Protein AF-A0A2V5NRG7-F1 (afdb_monomer_lite)

Secondary structure (DSSP, 8-state):
---PPP---HHHHHHHHHHHHHHHHHHTS---HHHHHHHHHHHHHHHHHHHHHHHHHGGGGG--SHHHHHHHHHHHHHHHHHHHHHHHHHHHHHHHHHHHHHHHHHH--TTTTS-HHHHHHHHHHHHHHHHHHTTTTHHHHHHHHHHHHHHHHHHHHHHHHTT-HHHHHHHHHHHHHTTHHHHHHHHHHHHHHHHHHHHT--

Foldseek 3Di:
DPPADALACPVVLVLLVLVLVLLLLQLPFPDDPLLLVLSLLLLVLSLLLVVLVCLLLVVLVVLQDLVCCVPPLVVSLVVLVVSLVVVLVSNLVSLVSNLVSLVVNVVDDDRCPPDPSNVVSNVVVVVSSVVCVCPSPPVSVVSNVSSVSSNVLSVVLVVVSVPPSVVSSVSSCSNCVNCVVSSVSSVVSSVSSVVSSVSSPD

pLDDT: mean 76.26, std 11.05, range [32.06, 92.62]

Sequence (202 aa):
MPSGIKLSLYGFDVDIGEFVRLIRDLAGAKLDAQSKDALKTMIAEVGKSFDVVLDVVTPLYALNTEAMLRSEFPKLYANFKNAYLKNSNEIRTHCHIVTDQFERLKASQSWKQNIPVIRDAFQRLIETEATWASADYTLANKMSDFLSNVDIELSRIDAMLQTDAITSLDAVRELLADTEQQIKSIKAHLDELRIISARLGP

Radius of gyration: 19.52 Å; chains: 1; bounding box: 48×31×60 Å

Structure (mmCIF, N/CA/C/O backbone):
data_AF-A0A2V5NRG7-F1
#
_entry.id   AF-A0A2V5NRG7-F1
#
loop_
_atom_site.group_PDB
_atom_site.id
_atom_site.type_symbol
_atom_site.label_atom_id
_atom_site.label_alt_id
_atom_site.label_comp_id
_atom_site.label_asym_id
_atom_site.label_entity_id
_atom_site.label_seq_id
_atom_site.pdbx_PDB_ins_code
_atom_site.Cartn_x
_atom_site.Cartn_y
_atom_site.Cartn_z
_atom_site.occupancy
_atom_site.B_iso_or_equiv
_atom_site.auth_seq_id
_atom_site.auth_comp_id
_atom_site.auth_asym_id
_atom_site.auth_atom_id
_atom_site.pdbx_PDB_model_num
ATOM 1 N N . MET A 1 1 ? 27.508 0.335 -16.502 1.00 32.06 1 MET A N 1
ATOM 2 C CA . MET A 1 1 ? 26.891 0.503 -15.171 1.00 32.06 1 MET A CA 1
ATOM 3 C C . MET A 1 1 ? 25.415 0.767 -15.403 1.00 32.06 1 MET A C 1
ATOM 5 O O . MET A 1 1 ? 25.143 1.797 -16.010 1.00 32.06 1 MET A O 1
ATOM 9 N N . PRO A 1 2 ? 24.465 -0.096 -15.017 1.00 46.62 2 PRO A N 1
ATOM 10 C CA . PRO A 1 2 ? 23.092 0.357 -14.915 1.00 46.62 2 PRO A CA 1
ATOM 11 C C . PRO A 1 2 ? 22.951 1.051 -13.558 1.00 46.62 2 PRO A C 1
ATOM 13 O O . PRO A 1 2 ? 22.770 0.422 -12.526 1.00 46.62 2 PRO A O 1
ATOM 16 N N . SER A 1 3 ? 23.124 2.370 -13.545 1.00 46.75 3 SER A N 1
ATOM 17 C CA . SER A 1 3 ? 22.737 3.215 -12.415 1.00 46.75 3 SER A CA 1
ATOM 18 C C . SER A 1 3 ? 21.237 3.501 -12.527 1.00 46.75 3 SER A C 1
ATOM 20 O O . SER A 1 3 ? 20.847 4.580 -12.970 1.00 46.75 3 SER A O 1
ATOM 22 N N . GLY A 1 4 ? 20.409 2.494 -12.242 1.00 55.72 4 GLY A N 1
ATOM 23 C CA . GLY A 1 4 ? 18.962 2.668 -12.097 1.00 55.72 4 GLY A CA 1
ATOM 24 C C . GLY A 1 4 ? 18.609 3.204 -10.708 1.00 55.72 4 GLY A C 1
ATOM 25 O O . GLY A 1 4 ? 19.337 2.974 -9.737 1.00 55.72 4 GLY A O 1
ATOM 26 N N . ILE A 1 5 ? 17.495 3.923 -10.603 1.00 59.81 5 ILE A N 1
ATOM 27 C CA . ILE A 1 5 ? 16.851 4.246 -9.332 1.00 59.81 5 ILE A CA 1
ATOM 28 C C . ILE A 1 5 ? 16.430 2.927 -8.678 1.00 59.81 5 ILE A C 1
ATOM 30 O O . ILE A 1 5 ? 15.675 2.142 -9.249 1.00 59.81 5 ILE A O 1
ATOM 34 N N . LYS A 1 6 ? 16.901 2.679 -7.453 1.00 64.62 6 LYS A N 1
ATOM 35 C CA . LYS A 1 6 ? 16.423 1.546 -6.659 1.00 64.62 6 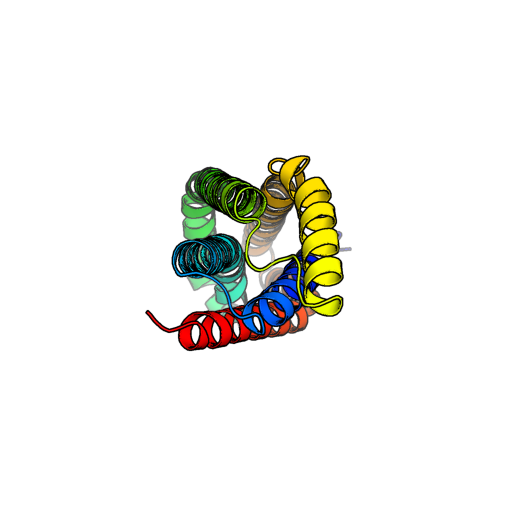LYS A CA 1
ATOM 36 C C . LYS A 1 6 ? 14.993 1.812 -6.200 1.00 64.62 6 LYS A C 1
ATOM 38 O O . LYS A 1 6 ? 14.757 2.735 -5.419 1.00 64.62 6 LYS A O 1
ATOM 43 N N . LEU A 1 7 ? 14.054 0.975 -6.631 1.00 66.88 7 LEU A N 1
ATOM 44 C CA . LEU A 1 7 ? 12.715 0.944 -6.054 1.00 66.88 7 LEU A CA 1
ATOM 45 C C . LEU A 1 7 ? 12.797 0.271 -4.684 1.00 66.88 7 LEU A C 1
ATOM 47 O O . LEU A 1 7 ? 12.899 -0.945 -4.587 1.00 66.88 7 LEU A O 1
ATOM 51 N N . SER A 1 8 ? 12.793 1.062 -3.614 1.00 67.75 8 SER A N 1
ATOM 52 C CA . SER A 1 8 ? 12.720 0.540 -2.249 1.00 67.75 8 SER A CA 1
ATOM 53 C C . SER A 1 8 ? 11.302 0.689 -1.719 1.00 67.75 8 SER A C 1
ATOM 55 O O . SER A 1 8 ? 10.783 1.802 -1.646 1.00 67.75 8 SER A O 1
ATOM 57 N N . LEU A 1 9 ? 10.694 -0.424 -1.305 1.00 69.81 9 LEU A N 1
ATOM 58 C CA . LEU A 1 9 ? 9.429 -0.438 -0.571 1.00 69.81 9 LEU A CA 1
ATOM 59 C C . LEU A 1 9 ? 9.631 -0.514 0.949 1.00 69.81 9 LEU A C 1
ATOM 61 O O . LEU A 1 9 ? 8.655 -0.579 1.690 1.00 69.81 9 LEU A O 1
ATOM 65 N N . TYR A 1 10 ? 10.877 -0.468 1.434 1.00 64.69 10 TYR A N 1
ATOM 66 C CA . TYR A 1 10 ? 11.197 -0.594 2.860 1.00 64.69 10 TYR A CA 1
ATOM 67 C C . TYR A 1 10 ? 10.450 0.427 3.729 1.00 64.69 10 TYR A C 1
ATOM 69 O O . TYR A 1 10 ? 9.931 0.083 4.784 1.00 64.69 10 TYR A O 1
ATOM 77 N N . GLY A 1 11 ? 10.358 1.680 3.270 1.00 67.38 11 GLY A N 1
ATOM 78 C CA . GLY A 1 11 ? 9.613 2.717 3.989 1.00 67.38 11 GLY A CA 1
ATOM 79 C C . GLY A 1 11 ? 8.126 2.380 4.129 1.00 67.38 11 GLY A C 1
ATOM 80 O O . GLY A 1 11 ? 7.567 2.548 5.205 1.00 67.38 11 GLY A O 1
ATOM 81 N N . PHE A 1 12 ? 7.511 1.842 3.073 1.00 69.81 12 PHE A N 1
ATOM 82 C CA . PHE A 1 12 ? 6.106 1.433 3.087 1.00 69.81 12 PHE A CA 1
ATOM 83 C C . PHE A 1 12 ? 5.858 0.221 3.986 1.00 69.81 12 PHE A C 1
ATOM 85 O O . PHE A 1 12 ? 4.853 0.188 4.688 1.00 69.81 12 PHE A O 1
ATOM 92 N N . ASP A 1 13 ? 6.773 -0.749 3.977 1.00 69.62 13 ASP A N 1
ATOM 93 C CA . ASP A 1 13 ? 6.708 -1.952 4.813 1.00 69.62 13 ASP A CA 1
ATOM 94 C C . ASP A 1 13 ? 6.778 -1.612 6.314 1.00 69.62 13 ASP A C 1
ATOM 96 O O . ASP A 1 13 ? 5.969 -2.082 7.112 1.00 69.62 13 ASP A O 1
ATOM 100 N N . VAL A 1 14 ? 7.683 -0.707 6.701 1.00 69.56 14 VAL A N 1
ATOM 101 C CA . VAL A 1 14 ? 7.769 -0.215 8.086 1.00 69.56 14 VAL A CA 1
ATOM 102 C C . VAL A 1 14 ? 6.496 0.534 8.489 1.00 69.56 14 VAL A C 1
ATOM 104 O O . VAL A 1 14 ? 5.949 0.274 9.563 1.00 69.56 14 VAL A O 1
ATOM 107 N N . ASP A 1 15 ? 6.008 1.432 7.627 1.00 73.81 15 ASP A N 1
ATOM 108 C CA . ASP A 1 15 ? 4.822 2.246 7.906 1.00 73.81 15 ASP A CA 1
ATOM 109 C C . ASP A 1 15 ? 3.562 1.361 8.076 1.00 73.81 15 ASP A C 1
ATOM 111 O O . ASP A 1 15 ? 2.813 1.530 9.043 1.00 73.81 15 ASP A O 1
ATOM 115 N N . ILE A 1 16 ? 3.342 0.365 7.201 1.00 78.44 16 ILE A N 1
ATOM 116 C CA . ILE A 1 16 ? 2.196 -0.555 7.328 1.00 78.44 16 ILE A CA 1
ATOM 117 C C . ILE A 1 16 ? 2.342 -1.509 8.517 1.00 78.44 16 ILE A C 1
ATOM 119 O O . ILE A 1 16 ? 1.352 -1.791 9.192 1.00 78.44 16 ILE A O 1
ATOM 123 N N . GLY A 1 17 ? 3.556 -1.980 8.816 1.00 78.94 17 GLY A N 1
ATOM 124 C CA . GLY A 1 17 ? 3.812 -2.845 9.966 1.00 78.94 17 GLY A CA 1
ATOM 125 C C . GLY A 1 17 ? 3.493 -2.155 11.295 1.00 78.94 17 GLY A C 1
ATOM 126 O O . GLY A 1 17 ? 2.863 -2.752 12.174 1.00 78.94 17 GLY A O 1
ATOM 127 N N . GLU A 1 18 ? 3.855 -0.876 11.427 1.00 76.06 18 GLU A N 1
ATOM 128 C CA . GLU A 1 18 ? 3.500 -0.071 12.599 1.00 76.06 18 GLU A CA 1
ATOM 129 C C . GLU A 1 18 ? 1.987 0.155 12.682 1.00 76.06 18 GLU A C 1
ATOM 131 O O . GLU A 1 18 ? 1.388 -0.039 13.743 1.00 76.06 18 GLU A O 1
ATOM 136 N N . PHE A 1 19 ? 1.335 0.464 11.560 1.00 80.38 19 PHE A N 1
ATOM 137 C CA . PHE A 1 19 ? -0.119 0.604 11.515 1.00 80.38 19 PHE A CA 1
ATOM 138 C C . PHE A 1 19 ? -0.844 -0.675 11.948 1.00 80.38 19 PHE A C 1
ATOM 140 O O . PHE A 1 19 ? -1.710 -0.625 12.820 1.00 80.38 19 PHE A O 1
ATOM 147 N N . VAL A 1 20 ? -0.451 -1.838 11.418 1.00 82.19 20 VAL A N 1
ATOM 148 C CA . VAL A 1 20 ? -0.990 -3.148 11.822 1.00 82.19 20 VAL A CA 1
ATOM 149 C C . VAL A 1 20 ? -0.879 -3.348 13.325 1.00 82.19 20 VAL A C 1
ATOM 151 O O . VAL A 1 20 ? -1.854 -3.745 13.965 1.00 82.19 20 VAL A O 1
ATOM 154 N N . ARG A 1 21 ? 0.290 -3.053 13.902 1.00 80.69 21 ARG A N 1
ATOM 155 C CA . ARG A 1 21 ? 0.532 -3.190 15.341 1.00 80.69 21 ARG A CA 1
ATOM 156 C C . ARG A 1 21 ? -0.441 -2.332 16.150 1.00 80.69 21 ARG A C 1
ATOM 158 O O . ARG A 1 21 ? -1.079 -2.842 17.068 1.00 80.69 21 ARG A O 1
ATOM 165 N N . LEU A 1 22 ? -0.600 -1.064 15.777 1.00 77.81 22 LEU A N 1
ATOM 166 C CA . LEU A 1 22 ? -1.486 -0.125 16.467 1.00 77.81 22 LEU A CA 1
ATOM 167 C C . LEU A 1 22 ? -2.960 -0.531 16.346 1.00 77.81 22 LEU A C 1
ATOM 169 O O . LEU A 1 22 ? -3.691 -0.534 17.335 1.00 77.81 22 LEU A O 1
ATOM 173 N N . ILE A 1 23 ? -3.394 -0.936 15.152 1.00 81.19 23 ILE A N 1
ATOM 174 C CA . ILE A 1 23 ? -4.762 -1.403 14.904 1.00 81.19 23 ILE A CA 1
ATOM 175 C C . ILE A 1 23 ? -5.058 -2.689 15.683 1.00 81.19 23 ILE A C 1
ATOM 177 O O . ILE A 1 23 ? -6.144 -2.825 16.247 1.00 81.19 23 ILE A O 1
ATOM 181 N N . ARG A 1 24 ? -4.094 -3.614 15.770 1.00 83.12 24 ARG A N 1
ATOM 182 C CA . ARG A 1 24 ? -4.211 -4.846 16.561 1.00 83.12 24 ARG A CA 1
ATOM 183 C C . ARG A 1 24 ? -4.417 -4.543 18.044 1.00 83.12 24 ARG A C 1
ATOM 185 O O . ARG A 1 24 ? -5.319 -5.112 18.661 1.00 83.12 24 ARG A O 1
ATOM 192 N N . ASP A 1 25 ? -3.618 -3.631 18.592 1.00 79.00 25 ASP A N 1
ATOM 193 C CA . ASP A 1 25 ? -3.704 -3.225 19.997 1.00 79.00 25 ASP A CA 1
ATOM 194 C C . ASP A 1 25 ? -5.062 -2.563 20.304 1.00 79.00 25 ASP A C 1
ATOM 196 O O . ASP A 1 25 ? -5.681 -2.842 21.334 1.00 79.00 25 ASP A O 1
ATOM 200 N N . LEU A 1 26 ? -5.579 -1.746 19.379 1.00 77.25 26 LEU A N 1
ATOM 201 C CA . LEU A 1 26 ? -6.884 -1.086 19.512 1.00 77.25 26 LEU A CA 1
ATOM 202 C C . LEU A 1 26 ? -8.060 -2.050 19.358 1.00 77.25 26 LEU A C 1
ATOM 204 O O . LEU A 1 26 ? -9.034 -1.950 20.101 1.00 77.25 26 LEU A O 1
ATOM 208 N N . ALA A 1 27 ? -7.973 -3.016 18.443 1.00 78.50 27 ALA A N 1
ATOM 209 C CA . ALA A 1 27 ? -9.002 -4.037 18.261 1.00 78.50 27 ALA A CA 1
ATOM 210 C C . ALA A 1 27 ? -9.147 -4.968 19.479 1.00 78.50 27 ALA A C 1
ATOM 212 O O . ALA A 1 27 ? -10.209 -5.556 19.679 1.00 78.50 27 ALA A O 1
ATOM 213 N N . GLY A 1 28 ? -8.108 -5.078 20.315 1.00 73.44 28 GLY A N 1
ATOM 214 C CA . GLY A 1 28 ? -8.170 -5.763 21.609 1.00 73.44 28 GLY A CA 1
ATOM 215 C C . GLY A 1 28 ? -9.008 -5.033 22.671 1.00 73.44 28 GLY A C 1
ATOM 216 O O . GLY A 1 28 ? -9.284 -5.600 23.730 1.00 73.44 28 GLY A O 1
ATOM 217 N N . ALA A 1 29 ? -9.430 -3.791 22.413 1.00 73.62 29 ALA A N 1
ATOM 218 C CA . ALA A 1 29 ? -10.247 -2.993 23.319 1.00 73.62 29 ALA A CA 1
ATOM 219 C C . ALA A 1 29 ? -11.751 -3.284 23.193 1.00 73.62 29 ALA A C 1
ATOM 221 O O . ALA A 1 29 ? -12.266 -3.658 22.138 1.00 73.62 29 ALA A O 1
ATOM 222 N N . LYS A 1 30 ? -12.507 -3.005 24.265 1.00 75.44 30 LYS A N 1
ATOM 223 C CA . LYS A 1 30 ? -13.976 -2.906 24.202 1.00 75.44 30 LYS A CA 1
ATOM 224 C C . LYS A 1 30 ? -14.383 -1.571 23.573 1.00 75.44 30 LYS A C 1
ATOM 226 O O . LYS A 1 30 ? -14.765 -0.638 24.273 1.00 75.44 30 LYS A O 1
ATOM 231 N N . LEU A 1 31 ? -14.257 -1.493 22.255 1.00 78.00 31 LEU A N 1
ATOM 232 C CA . LEU A 1 31 ? -14.617 -0.327 21.454 1.00 78.00 31 LEU A CA 1
ATOM 233 C C . LEU A 1 31 ? -16.139 -0.186 21.319 1.00 78.00 31 LEU A C 1
ATOM 235 O O . LEU A 1 31 ? -16.851 -1.185 21.174 1.00 78.00 31 LEU A O 1
ATOM 239 N N . ASP A 1 32 ? -16.625 1.055 21.315 1.00 83.06 32 ASP A N 1
ATOM 240 C CA . ASP A 1 32 ? -17.995 1.362 20.897 1.00 83.06 32 ASP A CA 1
ATOM 241 C C . ASP A 1 32 ? -18.181 1.155 19.379 1.00 83.06 32 ASP A C 1
ATOM 243 O O . ASP A 1 32 ? -17.215 1.021 18.624 1.00 83.06 32 ASP A O 1
ATOM 247 N N . ALA A 1 33 ? -19.436 1.099 18.925 1.00 84.81 33 ALA A N 1
ATOM 248 C CA . ALA A 1 33 ? -19.761 0.824 17.523 1.00 84.81 33 ALA A CA 1
ATOM 249 C C . ALA A 1 33 ? -19.154 1.857 16.556 1.00 84.81 33 ALA A C 1
ATOM 251 O O . ALA A 1 33 ? -18.648 1.487 15.501 1.00 84.81 33 ALA A O 1
ATOM 252 N N . GLN A 1 34 ? -19.142 3.136 16.939 1.00 84.31 34 GLN A N 1
ATOM 253 C CA . GLN A 1 34 ? -18.599 4.214 16.113 1.00 84.31 34 GLN A CA 1
ATOM 254 C C . GLN A 1 34 ? -17.079 4.087 15.937 1.00 84.31 34 GLN A C 1
ATOM 256 O O . GLN A 1 34 ? -16.557 4.272 14.842 1.00 84.31 34 GLN A O 1
ATOM 261 N N . SER A 1 35 ? -16.365 3.731 17.003 1.00 83.31 35 SER A N 1
ATOM 262 C CA . SER A 1 35 ? -14.915 3.538 16.989 1.00 83.31 35 SER A CA 1
ATOM 263 C C . SER A 1 35 ? -14.534 2.309 16.167 1.00 83.31 35 SER A C 1
ATOM 265 O O . SER A 1 35 ? -13.565 2.348 15.412 1.00 83.31 35 SER A O 1
ATOM 267 N N . LYS A 1 36 ? -15.320 1.226 16.254 1.00 85.69 36 LYS A N 1
ATOM 268 C CA . LYS A 1 36 ? -15.146 0.048 15.391 1.00 85.69 36 LYS A CA 1
ATOM 269 C C . LYS A 1 36 ? -15.326 0.390 13.915 1.00 85.69 36 LYS A C 1
ATOM 271 O O . LYS A 1 36 ? -14.521 -0.049 13.101 1.00 85.69 36 LYS A O 1
ATOM 276 N N . ASP A 1 37 ? -16.356 1.160 13.579 1.00 88.38 37 ASP A N 1
ATOM 277 C CA . ASP A 1 37 ? -16.633 1.574 12.201 1.00 88.38 37 ASP A CA 1
ATOM 278 C C . ASP A 1 37 ? -15.521 2.468 11.630 1.00 88.38 37 ASP A C 1
ATOM 280 O O . ASP A 1 37 ? -15.024 2.231 10.525 1.00 88.38 37 ASP A O 1
ATOM 284 N N . ALA A 1 38 ? -15.033 3.420 12.431 1.00 84.38 38 ALA A N 1
ATOM 285 C CA . ALA A 1 38 ? -13.886 4.250 12.075 1.00 84.38 38 ALA A CA 1
ATOM 286 C C . ALA A 1 38 ? -12.624 3.402 11.829 1.00 84.38 38 ALA A C 1
ATOM 288 O O . ALA A 1 38 ? -11.979 3.552 10.793 1.00 84.38 38 ALA A O 1
ATOM 289 N N . LEU A 1 39 ? -12.311 2.451 12.720 1.00 84.94 39 LEU A N 1
ATOM 290 C CA . LEU A 1 39 ? -11.176 1.530 12.562 1.00 84.94 39 LEU A CA 1
ATOM 291 C C . LEU A 1 39 ? -11.288 0.670 11.298 1.00 84.94 39 LEU A C 1
ATOM 293 O O . LEU A 1 39 ? -10.315 0.541 10.559 1.00 84.94 39 LEU A O 1
ATOM 297 N N . LYS A 1 40 ? -12.467 0.108 11.010 1.00 89.75 40 LYS A N 1
ATOM 298 C CA . LYS A 1 40 ? -12.703 -0.656 9.774 1.00 89.75 40 LYS A CA 1
ATOM 299 C C . LYS A 1 40 ? -12.510 0.199 8.528 1.00 89.75 40 LYS A C 1
ATOM 301 O O . LYS A 1 40 ? -11.912 -0.265 7.561 1.00 89.75 40 LYS A O 1
ATOM 306 N N . THR A 1 41 ? -13.005 1.433 8.558 1.00 89.31 41 THR A N 1
ATOM 307 C CA . THR A 1 41 ? -12.861 2.372 7.445 1.00 89.31 41 THR A CA 1
ATOM 308 C C . THR A 1 41 ? -11.390 2.716 7.228 1.00 89.31 41 THR A C 1
ATOM 310 O O . THR A 1 41 ? -10.907 2.600 6.108 1.00 89.31 41 THR A O 1
ATOM 313 N N . MET A 1 42 ? -10.637 3.019 8.292 1.00 84.69 42 MET A N 1
ATOM 314 C CA . MET A 1 42 ? -9.189 3.247 8.192 1.00 84.69 42 MET A CA 1
ATOM 315 C C . MET A 1 42 ? -8.460 2.043 7.586 1.00 84.69 42 MET A C 1
ATOM 317 O O . MET A 1 42 ? -7.656 2.213 6.676 1.00 84.69 42 MET A O 1
ATOM 321 N N . ILE A 1 43 ? -8.768 0.826 8.050 1.00 88.12 43 ILE A N 1
ATOM 322 C CA . ILE A 1 43 ? -8.207 -0.414 7.496 1.00 88.12 43 ILE A CA 1
ATOM 323 C C . ILE A 1 43 ? -8.484 -0.520 5.991 1.00 88.12 43 ILE A C 1
ATOM 325 O O . ILE A 1 43 ? -7.580 -0.841 5.220 1.00 88.12 43 ILE A O 1
ATOM 329 N N . ALA A 1 44 ? -9.724 -0.264 5.571 1.00 90.12 44 ALA A N 1
ATOM 330 C CA . ALA A 1 44 ? -10.123 -0.378 4.175 1.00 90.12 44 ALA A CA 1
ATOM 331 C C . ALA A 1 44 ? -9.404 0.643 3.283 1.00 90.12 44 ALA A C 1
ATOM 333 O O . ALA A 1 44 ? -8.919 0.281 2.214 1.00 90.12 44 ALA A O 1
ATOM 334 N N . GLU A 1 45 ? -9.310 1.899 3.718 1.00 86.94 45 GLU A N 1
ATOM 335 C CA . GLU A 1 45 ? -8.672 2.963 2.937 1.00 86.94 45 GLU A CA 1
ATOM 336 C C . GLU A 1 45 ? -7.146 2.811 2.875 1.00 86.94 45 GLU A C 1
ATOM 338 O O . GLU A 1 45 ? -6.572 2.962 1.799 1.00 86.94 45 GLU A O 1
ATOM 343 N N . VAL A 1 46 ? -6.486 2.401 3.970 1.00 83.56 46 VAL A N 1
ATOM 344 C CA . VAL A 1 46 ? -5.059 2.018 3.927 1.00 83.56 46 VAL A CA 1
ATOM 345 C C . VAL A 1 46 ? -4.850 0.859 2.953 1.00 83.56 46 VAL A C 1
ATOM 347 O O . VAL A 1 46 ? -3.912 0.892 2.158 1.00 83.56 46 VAL A O 1
ATOM 350 N N . GLY A 1 47 ? -5.746 -0.133 2.956 1.00 85.12 47 GLY A N 1
ATOM 351 C CA . GLY A 1 47 ? -5.707 -1.237 2.000 1.00 85.12 47 GLY A CA 1
ATOM 352 C C . GLY A 1 47 ? -5.707 -0.763 0.549 1.00 85.12 47 GLY A C 1
ATOM 353 O O . GLY A 1 47 ? -4.821 -1.144 -0.211 1.00 85.12 47 GLY A O 1
ATOM 354 N N . LYS A 1 48 ? -6.620 0.148 0.194 1.00 85.81 48 LYS A N 1
ATOM 355 C CA . LYS A 1 48 ? -6.704 0.720 -1.160 1.00 85.81 48 LYS A CA 1
ATOM 356 C C . LYS A 1 48 ? -5.420 1.444 -1.573 1.00 85.81 48 LYS A C 1
ATOM 358 O O . LYS A 1 48 ? -4.962 1.263 -2.698 1.00 85.81 48 LYS A O 1
ATOM 363 N N . SER A 1 49 ? -4.804 2.215 -0.675 1.00 79.81 49 SER A N 1
ATOM 364 C CA . SER A 1 49 ? -3.547 2.919 -0.972 1.00 79.81 49 SER A CA 1
ATOM 365 C C . SER A 1 49 ? -2.392 1.961 -1.285 1.00 79.81 49 SER A C 1
ATOM 367 O O . SER A 1 49 ? -1.587 2.225 -2.176 1.00 79.81 49 SER A O 1
ATOM 369 N N . PHE A 1 50 ? -2.306 0.830 -0.580 1.00 79.81 50 PHE A N 1
ATOM 370 C CA . PHE A 1 50 ? -1.266 -0.175 -0.820 1.00 79.81 50 PHE A CA 1
ATOM 371 C C . PHE A 1 50 ? -1.587 -1.114 -1.989 1.00 79.81 50 PHE A C 1
ATOM 373 O O . PHE A 1 50 ? -0.658 -1.545 -2.674 1.00 79.81 50 PHE A O 1
ATOM 380 N N . ASP A 1 51 ? -2.863 -1.388 -2.271 1.00 82.94 51 ASP A N 1
ATOM 381 C CA . ASP A 1 51 ? -3.277 -2.145 -3.457 1.00 82.94 51 ASP A CA 1
ATOM 382 C C . ASP A 1 51 ? -2.787 -1.447 -4.741 1.00 82.94 51 ASP A C 1
ATOM 384 O O . ASP A 1 51 ? -2.256 -2.114 -5.624 1.00 82.94 51 ASP A O 1
ATOM 388 N N . VAL A 1 52 ? -2.795 -0.106 -4.797 1.00 77.94 52 VAL A N 1
ATOM 389 C CA . VAL A 1 52 ? -2.200 0.660 -5.914 1.00 77.94 52 VAL A CA 1
ATOM 390 C C . VAL A 1 52 ? -0.715 0.335 -6.116 1.00 77.94 52 VAL A C 1
ATOM 392 O O . VAL A 1 52 ? -0.269 0.143 -7.247 1.00 77.94 52 VAL A O 1
ATOM 395 N N . VAL A 1 53 ? 0.069 0.270 -5.035 1.00 77.19 53 VAL A N 1
ATOM 396 C CA . VAL A 1 53 ? 1.501 -0.075 -5.106 1.00 77.19 53 VAL A CA 1
ATOM 397 C C . VAL A 1 53 ? 1.672 -1.507 -5.614 1.00 77.19 53 VAL A C 1
ATOM 399 O O . VAL A 1 53 ? 2.503 -1.773 -6.486 1.00 77.19 53 VAL A O 1
ATOM 402 N N . LEU A 1 54 ? 0.867 -2.437 -5.099 1.00 82.06 54 LEU A N 1
ATOM 403 C CA . LEU A 1 54 ? 0.929 -3.844 -5.479 1.00 82.06 54 LEU A CA 1
ATOM 404 C C . LEU A 1 54 ? 0.511 -4.079 -6.934 1.00 82.06 54 LEU A C 1
ATOM 406 O O . LEU A 1 54 ? 1.166 -4.876 -7.609 1.00 82.06 54 LEU A O 1
ATOM 410 N N . ASP A 1 55 ? -0.514 -3.385 -7.423 1.00 79.81 55 ASP A N 1
ATOM 411 C CA . ASP A 1 55 ? -1.019 -3.484 -8.797 1.00 79.81 55 ASP A CA 1
ATOM 412 C C . ASP A 1 55 ? 0.006 -3.009 -9.828 1.00 79.81 55 ASP A C 1
ATOM 414 O O . ASP A 1 55 ? 0.055 -3.521 -10.946 1.00 79.81 55 ASP A O 1
ATOM 418 N N . VAL A 1 56 ? 0.863 -2.060 -9.447 1.00 76.88 56 VAL A N 1
ATOM 419 C CA . VAL A 1 56 ? 1.927 -1.544 -10.310 1.00 76.88 56 VAL A CA 1
ATOM 420 C C . VAL A 1 56 ? 3.113 -2.505 -10.386 1.00 76.88 56 VAL A C 1
ATOM 422 O O . VAL A 1 56 ? 3.626 -2.767 -11.473 1.00 76.88 56 VAL A O 1
ATOM 425 N N . VAL A 1 57 ? 3.560 -3.044 -9.249 1.00 77.19 57 VAL A N 1
ATOM 426 C CA . VAL A 1 57 ? 4.814 -3.816 -9.199 1.00 77.19 57 VAL A CA 1
ATOM 427 C C . VAL A 1 57 ? 4.591 -5.308 -9.449 1.00 77.19 57 VAL A C 1
ATOM 429 O O . VAL A 1 57 ? 5.411 -5.953 -10.100 1.00 77.19 57 VAL A O 1
ATOM 432 N N . THR A 1 58 ? 3.481 -5.883 -8.972 1.00 83.44 58 THR A N 1
ATOM 433 C CA . THR A 1 58 ? 3.227 -7.335 -9.058 1.00 83.44 58 THR A CA 1
ATOM 434 C C . THR A 1 58 ? 3.254 -7.869 -10.501 1.00 83.44 58 THR A C 1
ATOM 436 O O . THR A 1 58 ? 3.872 -8.914 -10.716 1.00 83.44 58 THR A O 1
ATOM 439 N N . PRO A 1 59 ? 2.658 -7.200 -11.510 1.00 85.44 59 PRO A N 1
ATOM 440 C CA . PRO A 1 59 ? 2.675 -7.705 -12.884 1.00 85.44 59 PRO A CA 1
ATOM 441 C C . PRO A 1 59 ? 4.077 -7.809 -13.497 1.00 85.44 59 PRO A C 1
ATOM 443 O O . PRO A 1 59 ? 4.304 -8.662 -14.355 1.00 85.44 59 PRO A O 1
ATOM 446 N N . LEU A 1 60 ? 5.033 -6.989 -13.044 1.00 83.00 60 LEU A N 1
ATOM 447 C CA . LEU A 1 60 ? 6.407 -7.001 -13.555 1.00 83.00 60 LEU A CA 1
ATOM 448 C C . LEU A 1 60 ? 7.129 -8.322 -13.238 1.00 83.00 60 LEU A C 1
ATOM 450 O O . LEU A 1 60 ? 7.964 -8.758 -14.024 1.00 83.00 60 LEU A O 1
ATOM 454 N N . TYR A 1 61 ? 6.754 -9.019 -12.156 1.00 81.12 61 TYR A N 1
ATOM 455 C CA . TYR A 1 61 ? 7.311 -10.335 -11.800 1.00 81.12 61 TYR A CA 1
ATOM 456 C C . TYR A 1 61 ? 6.991 -11.440 -12.809 1.00 81.12 61 TYR A C 1
ATOM 458 O O . TYR A 1 61 ? 7.678 -12.461 -12.842 1.00 81.12 61 TYR A O 1
ATOM 466 N N . ALA A 1 62 ? 5.965 -11.258 -13.643 1.00 83.31 62 ALA A N 1
ATOM 467 C CA . ALA A 1 62 ? 5.645 -12.212 -14.698 1.00 83.31 62 ALA A CA 1
ATOM 468 C C . ALA A 1 62 ? 6.636 -12.141 -15.878 1.00 83.31 62 ALA A C 1
ATOM 470 O O . ALA A 1 62 ? 6.684 -13.062 -16.693 1.00 83.31 62 ALA A O 1
ATOM 471 N N . LEU A 1 63 ? 7.440 -11.075 -15.979 1.00 84.88 63 LEU A N 1
ATOM 472 C CA . LEU A 1 63 ? 8.386 -10.846 -17.072 1.00 84.88 63 LEU A CA 1
ATOM 473 C C . LEU A 1 63 ? 9.693 -11.617 -16.839 1.00 84.88 63 LEU A C 1
ATOM 475 O O . LEU A 1 63 ? 10.703 -11.066 -16.409 1.00 84.88 63 LEU A O 1
ATOM 479 N N . ASN A 1 64 ? 9.679 -12.922 -17.112 1.00 81.69 64 ASN A N 1
ATOM 480 C CA . ASN A 1 64 ? 10.804 -13.814 -16.801 1.00 81.69 64 ASN A CA 1
ATOM 481 C C . ASN A 1 64 ? 11.616 -14.286 -18.023 1.00 81.69 64 ASN A C 1
ATOM 483 O O . ASN A 1 64 ? 12.686 -14.877 -17.844 1.00 81.69 64 ASN A O 1
ATOM 487 N N . THR A 1 65 ? 11.152 -13.996 -19.241 1.00 82.69 65 THR A N 1
ATOM 488 C CA . THR A 1 65 ? 11.822 -14.329 -20.509 1.00 82.69 65 THR A CA 1
ATOM 489 C C . THR A 1 65 ? 11.890 -13.120 -21.436 1.00 82.69 65 THR A C 1
ATOM 491 O O . THR A 1 65 ? 11.051 -12.223 -21.361 1.00 82.69 65 THR A O 1
ATOM 494 N N . GLU A 1 66 ? 12.852 -13.117 -22.364 1.00 82.50 66 GLU A N 1
ATOM 495 C CA . GLU A 1 66 ? 12.980 -12.062 -23.380 1.00 82.50 66 GLU A CA 1
ATOM 496 C C . GLU A 1 66 ? 11.710 -11.933 -24.239 1.00 82.50 66 GLU A C 1
ATOM 498 O O . GLU A 1 66 ? 11.258 -10.829 -24.533 1.00 82.50 66 GLU A O 1
ATOM 503 N N . ALA A 1 67 ? 11.099 -13.063 -24.607 1.00 84.88 67 ALA A N 1
ATOM 504 C CA . ALA A 1 67 ? 9.878 -13.078 -25.407 1.00 84.88 67 ALA A CA 1
ATOM 505 C C . ALA A 1 67 ? 8.712 -12.382 -24.685 1.00 84.88 67 ALA A C 1
ATOM 507 O O . ALA A 1 67 ? 8.046 -11.537 -25.281 1.00 84.88 67 ALA A O 1
ATOM 508 N N . MET A 1 68 ? 8.507 -12.686 -23.397 1.00 84.69 68 MET A N 1
ATOM 509 C CA . MET A 1 68 ? 7.474 -12.038 -22.579 1.00 84.69 68 MET A CA 1
ATOM 510 C C . MET A 1 68 ? 7.783 -10.565 -22.335 1.00 84.69 68 MET A C 1
ATOM 512 O O . MET A 1 68 ? 6.874 -9.740 -22.361 1.00 84.69 68 MET A O 1
ATOM 516 N N . LEU A 1 69 ? 9.058 -10.216 -22.146 1.00 83.88 69 LEU A N 1
ATOM 517 C CA . LEU A 1 69 ? 9.475 -8.823 -22.039 1.00 83.88 69 LEU A CA 1
ATOM 518 C C . LEU A 1 69 ? 9.075 -8.051 -23.304 1.00 83.88 69 LEU A C 1
ATOM 520 O O . LEU A 1 69 ? 8.397 -7.038 -23.212 1.00 83.88 69 LEU A O 1
ATOM 524 N N . ARG A 1 70 ? 9.396 -8.564 -24.496 1.00 82.62 70 ARG A N 1
ATOM 525 C CA . ARG A 1 70 ? 9.052 -7.899 -25.763 1.00 82.62 70 ARG A CA 1
ATOM 526 C C . ARG A 1 70 ? 7.544 -7.798 -26.014 1.00 82.62 70 ARG A C 1
ATOM 528 O O . ARG A 1 70 ? 7.106 -6.799 -26.579 1.00 82.62 70 ARG A O 1
ATOM 535 N N . SER A 1 71 ? 6.755 -8.806 -25.635 1.00 87.00 71 SER A N 1
ATOM 536 C CA . SER A 1 71 ? 5.316 -8.832 -25.940 1.00 87.00 71 SER A CA 1
ATOM 537 C C . SER A 1 71 ? 4.435 -8.151 -24.889 1.00 87.00 71 SER A C 1
ATOM 539 O O . SER A 1 71 ? 3.415 -7.556 -25.246 1.00 87.00 71 SER A O 1
ATOM 541 N N . GLU A 1 72 ? 4.798 -8.234 -23.605 1.00 88.06 72 GLU A N 1
ATOM 542 C CA . GLU A 1 72 ? 3.944 -7.803 -22.491 1.00 88.06 72 GLU A CA 1
ATOM 543 C C . GLU A 1 72 ? 4.406 -6.505 -21.829 1.00 88.06 72 GLU A C 1
ATOM 545 O O . GLU A 1 72 ? 3.557 -5.738 -21.370 1.00 88.06 72 GLU A O 1
ATOM 550 N N . PHE A 1 73 ? 5.710 -6.199 -21.820 1.00 86.88 73 PHE A N 1
ATOM 551 C CA . PHE A 1 73 ? 6.220 -4.979 -21.185 1.00 86.88 73 PHE A CA 1
ATOM 552 C C . PHE A 1 73 ? 5.568 -3.695 -21.724 1.00 86.88 73 PHE A C 1
ATOM 554 O O . PHE A 1 73 ? 5.115 -2.897 -20.902 1.00 86.88 73 PHE A O 1
ATOM 561 N N . PRO A 1 74 ? 5.392 -3.498 -23.050 1.00 86.00 74 PRO A N 1
ATOM 562 C CA . PRO A 1 74 ? 4.749 -2.285 -23.558 1.00 86.00 74 PRO A CA 1
ATOM 563 C C . PRO A 1 74 ? 3.307 -2.118 -23.060 1.00 86.00 74 PRO A C 1
ATOM 565 O O . PRO A 1 74 ? 2.868 -1.004 -22.780 1.00 86.00 74 PRO A O 1
ATOM 568 N N . LYS A 1 75 ? 2.568 -3.227 -22.904 1.00 88.25 75 LYS A N 1
ATOM 569 C CA . LYS A 1 75 ? 1.190 -3.206 -22.388 1.00 88.25 75 LYS A CA 1
ATOM 570 C C . LYS A 1 75 ? 1.169 -2.860 -20.904 1.00 88.25 75 LYS A C 1
ATOM 572 O O . LYS A 1 75 ? 0.372 -2.026 -20.485 1.00 88.25 75 LYS A O 1
ATOM 577 N N . LEU A 1 76 ? 2.050 -3.482 -20.119 1.00 85.81 76 LEU A N 1
ATOM 578 C CA . LEU A 1 76 ? 2.176 -3.212 -18.687 1.00 85.81 76 LEU A CA 1
ATOM 579 C C . LEU A 1 76 ? 2.577 -1.760 -18.432 1.00 85.81 76 LEU A C 1
ATOM 581 O O . LEU A 1 76 ? 1.978 -1.099 -17.589 1.00 85.81 76 LEU A O 1
ATOM 585 N N . TYR A 1 77 ? 3.520 -1.239 -19.212 1.00 85.19 77 TYR A N 1
ATOM 586 C CA . TYR A 1 77 ? 3.971 0.138 -19.095 1.00 85.19 77 TYR A CA 1
ATOM 587 C C . TYR A 1 77 ? 2.893 1.150 -19.511 1.00 85.19 77 TYR A C 1
ATOM 589 O O . TYR A 1 77 ? 2.658 2.132 -18.806 1.00 85.19 77 TYR A O 1
ATOM 597 N N . ALA A 1 78 ? 2.162 0.891 -20.601 1.00 83.38 78 ALA A N 1
ATOM 598 C CA . ALA A 1 78 ? 1.028 1.725 -20.999 1.00 83.38 78 ALA A CA 1
ATOM 599 C C . ALA A 1 78 ? -0.093 1.722 -19.943 1.00 83.38 78 ALA A C 1
ATOM 601 O O . ALA A 1 78 ? -0.641 2.776 -19.611 1.00 83.38 78 ALA A O 1
ATOM 602 N N . ASN A 1 79 ? -0.406 0.554 -19.374 1.00 83.00 79 ASN A N 1
ATOM 603 C CA . ASN A 1 79 ? -1.374 0.429 -18.285 1.00 83.00 79 ASN A CA 1
ATOM 604 C C . ASN A 1 79 ? -0.918 1.195 -17.042 1.00 83.00 79 ASN A C 1
ATOM 606 O O . ASN A 1 79 ? -1.714 1.932 -16.463 1.00 83.00 79 ASN A O 1
ATOM 610 N N . PHE A 1 80 ? 0.361 1.082 -16.677 1.00 82.25 80 PHE A N 1
ATOM 611 C CA . PHE A 1 80 ? 0.953 1.852 -15.591 1.00 82.25 80 PHE A CA 1
ATOM 612 C C . PHE A 1 80 ? 0.818 3.358 -15.831 1.00 82.25 80 PHE A C 1
ATOM 614 O O . PHE A 1 80 ? 0.341 4.051 -14.944 1.00 82.25 80 PHE A O 1
ATOM 621 N N . LYS A 1 81 ? 1.144 3.880 -17.021 1.00 77.75 81 LYS A N 1
ATOM 622 C CA . LYS A 1 81 ? 1.015 5.320 -17.313 1.00 77.75 81 LYS A CA 1
ATOM 623 C C . LYS A 1 81 ? -0.415 5.836 -17.175 1.00 77.75 81 LYS A C 1
ATOM 625 O O . LYS A 1 81 ? -0.634 6.909 -16.612 1.00 77.75 81 LYS A O 1
ATOM 630 N N . ASN A 1 82 ? -1.385 5.062 -17.655 1.00 79.06 82 ASN A N 1
ATOM 631 C CA . ASN A 1 82 ? -2.801 5.400 -17.523 1.00 79.06 82 ASN A CA 1
ATOM 632 C C . ASN A 1 82 ? -3.262 5.358 -16.058 1.00 79.06 82 ASN A C 1
ATOM 634 O O . ASN A 1 82 ? -4.031 6.215 -15.623 1.00 79.06 82 ASN A O 1
ATOM 638 N N . ALA A 1 83 ? -2.780 4.374 -15.299 1.00 73.69 83 ALA A N 1
ATOM 639 C CA . ALA A 1 83 ? -3.113 4.197 -13.895 1.00 73.69 83 ALA A CA 1
ATOM 640 C C . ALA A 1 83 ? -2.422 5.242 -13.006 1.00 73.69 83 ALA A C 1
ATOM 642 O O . ALA A 1 83 ? -3.072 5.840 -12.168 1.00 73.69 83 ALA A O 1
ATOM 643 N N . TYR A 1 84 ? -1.143 5.544 -13.220 1.00 68.38 84 TYR A N 1
ATOM 644 C CA . TYR A 1 84 ? -0.334 6.470 -12.424 1.00 68.38 84 TYR A CA 1
ATOM 645 C C . TYR A 1 84 ? -0.987 7.848 -12.256 1.00 68.38 84 TYR A C 1
ATOM 647 O O . TYR A 1 84 ? -1.164 8.333 -11.135 1.00 68.38 84 TYR A O 1
ATOM 655 N N . LEU A 1 85 ? -1.399 8.466 -13.367 1.00 66.81 85 LEU A N 1
ATOM 656 C CA . LEU A 1 85 ? -2.010 9.797 -13.347 1.00 66.81 85 LEU A CA 1
ATOM 657 C C . LEU A 1 85 ? -3.358 9.805 -12.621 1.00 66.81 85 LEU A C 1
ATOM 659 O O . LEU A 1 85 ? -3.691 10.779 -11.949 1.00 66.81 85 LEU A O 1
ATOM 663 N N . LYS A 1 86 ? -4.118 8.713 -12.721 1.00 69.62 86 LYS A N 1
ATOM 664 C CA . LYS A 1 86 ? -5.394 8.552 -12.023 1.00 69.62 86 LYS A CA 1
ATOM 665 C C . LYS A 1 86 ? -5.180 8.269 -10.530 1.00 69.62 86 LYS A C 1
ATOM 667 O O . LYS A 1 86 ? -5.754 8.942 -9.676 1.00 69.62 86 LYS A O 1
ATOM 672 N N . ASN A 1 87 ? -4.292 7.332 -10.227 1.00 68.38 87 ASN A N 1
ATOM 673 C CA . ASN A 1 87 ? -4.078 6.773 -8.900 1.00 68.38 87 ASN A CA 1
ATOM 674 C C . ASN A 1 87 ? -3.350 7.746 -7.964 1.00 68.38 87 ASN A C 1
ATOM 676 O O . ASN A 1 87 ? -3.582 7.716 -6.760 1.00 68.38 87 ASN A O 1
ATOM 680 N N . SER A 1 88 ? -2.513 8.650 -8.490 1.00 69.00 88 SER A N 1
ATOM 681 C CA . SER A 1 88 ? -1.841 9.681 -7.678 1.00 69.00 88 SER A CA 1
ATOM 682 C C . SER A 1 88 ? -2.826 10.588 -6.921 1.00 69.00 88 SER A C 1
ATOM 684 O O . SER A 1 88 ? -2.569 10.967 -5.777 1.00 69.00 88 SER A O 1
ATOM 686 N N . ASN A 1 89 ? -3.986 10.888 -7.516 1.00 71.69 89 ASN A N 1
ATOM 687 C CA . ASN A 1 89 ? -5.055 11.646 -6.861 1.00 71.69 89 ASN A CA 1
ATOM 688 C C . ASN A 1 89 ? -5.926 10.767 -5.945 1.00 71.69 89 ASN A C 1
ATOM 690 O O . ASN A 1 89 ? -6.378 11.231 -4.894 1.00 71.69 89 ASN A O 1
ATOM 694 N N . GLU A 1 90 ? -6.150 9.502 -6.310 1.00 76.50 90 GLU A N 1
ATOM 695 C CA . GLU A 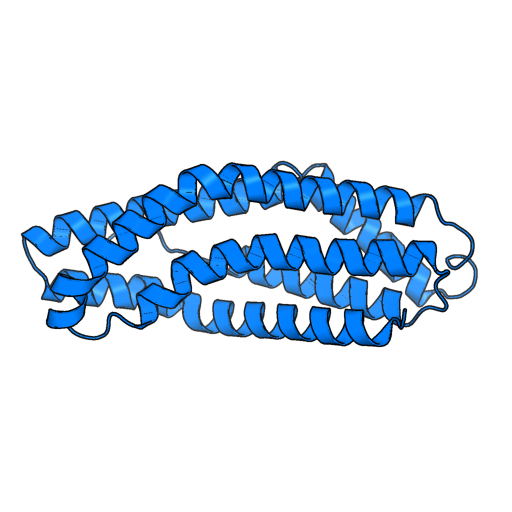1 90 ? -6.920 8.553 -5.490 1.00 76.50 90 GLU A CA 1
ATOM 696 C C . GLU A 1 90 ? -6.206 8.241 -4.168 1.00 76.50 90 GLU A C 1
ATOM 698 O O . GLU A 1 90 ? -6.832 8.304 -3.113 1.00 76.50 90 GLU A O 1
ATOM 703 N N . ILE A 1 91 ? -4.882 8.044 -4.187 1.00 75.00 91 ILE A N 1
ATOM 704 C CA . ILE A 1 91 ? -4.068 7.839 -2.977 1.00 75.00 91 ILE A CA 1
ATOM 705 C C . ILE A 1 91 ? -4.259 8.980 -1.971 1.00 75.00 91 ILE A C 1
ATOM 707 O O . ILE A 1 91 ? -4.489 8.727 -0.790 1.00 75.00 91 ILE A O 1
ATOM 711 N N . ARG A 1 92 ? -4.212 10.241 -2.427 1.00 73.94 92 ARG A N 1
ATOM 712 C CA . ARG A 1 92 ? -4.452 11.402 -1.550 1.00 73.94 92 ARG A CA 1
ATOM 713 C C . ARG A 1 92 ? -5.834 11.349 -0.914 1.00 73.94 92 ARG A C 1
ATOM 715 O O . ARG A 1 92 ? -5.976 11.631 0.268 1.00 73.94 92 ARG A O 1
ATOM 722 N N . THR A 1 93 ? -6.841 10.955 -1.689 1.00 82.31 93 THR A N 1
ATOM 723 C CA . THR A 1 93 ? -8.217 10.822 -1.198 1.00 82.31 93 THR A CA 1
ATOM 724 C C . THR A 1 93 ? -8.312 9.761 -0.100 1.00 82.31 93 THR A C 1
ATOM 726 O O . THR A 1 93 ? -8.904 10.021 0.944 1.00 82.31 93 THR A O 1
ATOM 729 N N . HIS A 1 94 ? -7.695 8.593 -0.295 1.00 82.81 94 HIS A N 1
ATOM 730 C CA . HIS A 1 94 ? -7.675 7.523 0.705 1.00 82.81 94 HIS A CA 1
ATOM 731 C C . HIS A 1 94 ? -6.964 7.954 1.994 1.00 82.81 94 HIS A C 1
ATOM 733 O O . HIS A 1 94 ? -7.504 7.751 3.081 1.00 82.81 94 HIS A O 1
ATOM 739 N N . CYS A 1 95 ? -5.806 8.614 1.886 1.00 76.12 95 CYS A N 1
ATOM 740 C CA . CYS A 1 95 ? -5.090 9.160 3.043 1.00 76.12 95 CYS A CA 1
ATOM 741 C C . CYS A 1 95 ? -5.942 10.175 3.822 1.00 76.12 95 CYS A C 1
ATOM 743 O O . CYS A 1 95 ? -6.083 10.032 5.035 1.00 76.12 95 CYS A O 1
ATOM 745 N N . HIS A 1 96 ? -6.608 11.108 3.131 1.00 79.06 96 HIS A N 1
ATOM 746 C CA . HIS A 1 96 ? -7.507 12.066 3.779 1.00 79.06 96 HIS A CA 1
ATOM 747 C C . HIS A 1 96 ? -8.638 11.379 4.556 1.00 79.06 96 HIS A C 1
ATOM 749 O O . HIS A 1 96 ? -8.933 11.768 5.684 1.00 79.06 96 HIS A O 1
ATOM 755 N N . ILE A 1 97 ? -9.250 10.325 4.001 1.00 83.50 97 ILE A N 1
ATOM 756 C CA . ILE A 1 97 ? -10.304 9.586 4.711 1.00 83.50 97 ILE A CA 1
ATOM 757 C C . ILE A 1 97 ? -9.741 8.915 5.973 1.00 83.50 97 ILE A C 1
ATOM 759 O O . ILE A 1 97 ? -10.404 8.931 7.010 1.00 83.50 97 ILE A O 1
ATOM 763 N N . VAL A 1 98 ? -8.532 8.343 5.920 1.00 80.38 98 VAL A N 1
ATOM 764 C CA . VAL A 1 98 ? -7.871 7.755 7.101 1.00 80.38 98 VAL A CA 1
ATOM 765 C C . VAL A 1 98 ? -7.679 8.809 8.193 1.00 80.38 98 VAL A C 1
ATOM 767 O O . VAL A 1 98 ? -8.034 8.547 9.345 1.00 80.38 98 VAL A O 1
ATOM 770 N N . THR A 1 99 ? -7.193 9.998 7.831 1.00 77.19 99 THR A N 1
ATOM 771 C CA . THR A 1 99 ? -7.017 11.140 8.742 1.00 77.19 99 THR A CA 1
ATOM 772 C C . THR A 1 99 ? -8.351 11.565 9.370 1.00 77.19 99 THR A C 1
ATOM 774 O O . THR A 1 99 ? -8.468 11.654 10.594 1.00 77.19 99 THR A O 1
ATOM 777 N N . ASP A 1 100 ? -9.409 11.708 8.567 1.00 82.81 100 ASP A N 1
ATOM 778 C CA . ASP A 1 100 ? -10.751 12.059 9.053 1.00 82.81 100 ASP A CA 1
ATOM 779 C C . ASP A 1 100 ? -11.307 11.031 10.054 1.00 82.81 100 ASP A C 1
ATOM 781 O O . ASP A 1 100 ? -11.903 11.389 11.077 1.00 82.81 100 ASP A O 1
ATOM 785 N N . GLN A 1 101 ? -11.139 9.734 9.777 1.00 83.44 101 GLN A N 1
ATOM 786 C CA . GLN A 1 101 ? -11.580 8.682 10.698 1.00 83.44 101 GLN A CA 1
ATOM 787 C C . GLN A 1 101 ? -10.748 8.651 11.975 1.00 83.44 101 GLN A C 1
ATOM 789 O O . GLN A 1 101 ? -11.278 8.370 13.055 1.00 83.44 101 GLN A O 1
ATOM 794 N N . PHE A 1 102 ? -9.464 8.974 11.875 1.00 77.25 102 PHE A N 1
ATOM 795 C CA . PHE A 1 102 ? -8.613 9.067 13.040 1.00 77.25 102 PHE A CA 1
ATOM 796 C C . PHE A 1 102 ? -9.028 10.211 13.974 1.00 77.25 102 PHE A C 1
ATOM 798 O O . PHE A 1 102 ? -9.140 10.010 15.187 1.00 77.25 102 PHE A O 1
ATOM 805 N N . GLU A 1 103 ? -9.369 11.379 13.430 1.00 76.06 103 GLU A N 1
ATOM 806 C CA . GLU A 1 103 ? -9.910 12.487 14.224 1.00 76.06 103 GLU A CA 1
ATOM 807 C C . GLU A 1 103 ? -11.232 12.114 14.916 1.00 76.06 103 GLU A C 1
ATOM 809 O O . GLU A 1 103 ? -11.452 12.428 16.092 1.00 76.06 103 GLU A O 1
ATOM 814 N N . ARG A 1 104 ? -12.092 11.330 14.252 1.00 78.81 104 ARG A N 1
ATOM 815 C CA . ARG A 1 104 ? -13.305 10.772 14.883 1.00 78.81 104 ARG A CA 1
ATOM 816 C C . ARG A 1 104 ? -12.974 9.819 16.035 1.00 78.81 104 ARG A C 1
ATOM 818 O O . ARG A 1 104 ? -13.610 9.887 17.089 1.00 78.81 104 ARG A O 1
ATOM 825 N N . LEU A 1 105 ? -11.960 8.966 15.877 1.00 75.88 105 LEU A N 1
ATOM 826 C CA . LEU A 1 105 ? -11.456 8.098 16.948 1.00 75.88 105 LEU A CA 1
ATOM 827 C C . LEU A 1 105 ? -10.859 8.899 18.109 1.00 75.88 105 LEU A C 1
ATOM 829 O O . LEU A 1 105 ? -11.032 8.513 19.266 1.00 75.88 105 LEU A O 1
ATOM 833 N N . LYS A 1 106 ? -10.191 10.031 17.849 1.00 72.75 106 LYS A N 1
ATOM 834 C CA . LYS A 1 106 ? -9.715 10.977 18.878 1.00 72.75 106 LYS A CA 1
ATOM 835 C C . LYS A 1 106 ? -10.856 11.581 19.675 1.00 72.75 106 LYS A C 1
ATOM 837 O O . LYS A 1 106 ? -10.777 11.580 20.907 1.00 72.75 106 LYS A O 1
ATOM 842 N N . ALA A 1 107 ? -11.924 11.991 19.003 1.00 73.50 107 ALA A N 1
ATOM 843 C CA . ALA A 1 107 ? -13.100 12.557 19.649 1.00 73.50 107 ALA A CA 1
ATOM 844 C C . ALA A 1 107 ? -13.844 11.553 20.557 1.00 73.50 107 ALA A C 1
ATOM 846 O O . ALA A 1 107 ? -14.377 11.959 21.591 1.00 73.50 107 ALA A O 1
ATOM 847 N N . SER A 1 108 ? -13.841 10.247 20.247 1.00 68.94 108 SER A N 1
ATOM 848 C CA . SER A 1 108 ? -14.431 9.233 21.140 1.00 68.94 108 SER A CA 1
ATOM 849 C C . SER A 1 108 ? -13.525 8.966 22.354 1.00 68.94 108 SER A C 1
ATOM 851 O O . SER A 1 108 ? -12.426 8.431 22.220 1.00 68.94 108 SER A O 1
ATOM 853 N N . GLN A 1 109 ? -13.940 9.372 23.560 1.00 64.19 109 GLN A N 1
ATOM 854 C CA . GLN A 1 109 ? -13.119 9.273 24.785 1.00 64.19 109 GLN A CA 1
ATOM 855 C C . GLN A 1 109 ? -13.486 8.111 25.724 1.00 64.19 109 GLN A C 1
ATOM 857 O O . GLN A 1 109 ? -12.734 7.809 26.651 1.00 64.19 109 GLN A O 1
ATOM 862 N N . SER A 1 110 ? -14.623 7.448 25.510 1.00 65.69 110 SER A N 1
ATOM 863 C CA . SER A 1 110 ? -15.258 6.577 26.513 1.00 65.69 110 SER A CA 1
ATOM 864 C C . SER A 1 110 ? -14.483 5.281 26.805 1.00 65.69 110 SER A C 1
ATOM 866 O O . SER A 1 110 ? -14.402 4.851 27.954 1.00 65.69 110 SER A O 1
ATOM 868 N N . TRP A 1 111 ? -13.861 4.672 25.794 1.00 65.06 111 TRP A N 1
ATOM 869 C CA . TRP A 1 111 ? -13.138 3.398 25.915 1.00 65.06 111 TRP A CA 1
ATOM 870 C C . TRP A 1 111 ? -11.660 3.555 26.316 1.00 65.06 111 TRP A C 1
ATOM 872 O O . TRP A 1 111 ? -11.015 2.577 26.696 1.00 65.06 111 TRP A O 1
ATOM 882 N N . LYS A 1 112 ? -11.120 4.781 26.282 1.00 64.56 112 LYS A N 1
ATOM 883 C CA . LYS A 1 112 ? -9.691 5.075 26.514 1.00 64.56 112 LYS A CA 1
ATOM 884 C C . LYS A 1 112 ? -9.285 5.059 27.986 1.00 64.56 112 LYS A C 1
ATOM 886 O O . LYS A 1 112 ? -8.107 4.905 28.296 1.00 64.56 112 LYS A O 1
ATOM 891 N N . GLN A 1 113 ? -10.238 5.237 28.900 1.00 58.16 113 GLN A N 1
ATOM 892 C CA . GLN A 1 113 ? -9.926 5.541 30.300 1.00 58.16 113 GLN A CA 1
ATOM 893 C C . GLN A 1 113 ? -9.551 4.323 31.159 1.00 58.16 113 GLN A C 1
ATOM 895 O O . GLN A 1 113 ? -9.003 4.505 32.240 1.00 58.16 113 GLN A O 1
ATOM 900 N N . ASN A 1 114 ? -9.786 3.090 30.693 1.00 54.66 114 ASN A N 1
ATOM 901 C CA . ASN A 1 114 ? -9.760 1.922 31.586 1.00 54.66 114 ASN A CA 1
ATOM 902 C C . ASN A 1 114 ? -8.655 0.890 31.316 1.00 54.66 114 ASN A C 1
ATOM 904 O O . ASN A 1 114 ? -8.581 -0.095 32.049 1.00 54.66 114 ASN A O 1
ATOM 908 N N . ILE A 1 115 ? -7.799 1.063 30.297 1.00 61.94 115 ILE A N 1
ATOM 909 C CA . ILE A 1 115 ? -6.751 0.075 29.977 1.00 61.94 115 ILE A CA 1
ATOM 910 C C . ILE A 1 115 ? -5.438 0.779 29.561 1.00 61.94 115 ILE A C 1
ATOM 912 O O . ILE A 1 115 ? -5.383 1.359 28.477 1.00 61.94 115 ILE A O 1
ATOM 916 N N . PRO A 1 116 ? -4.360 0.707 30.375 1.00 66.94 116 PRO A N 1
ATOM 917 C CA . PRO A 1 116 ? -3.085 1.388 30.107 1.00 66.94 116 PRO A CA 1
ATOM 918 C C . PRO A 1 116 ? -2.457 1.059 28.747 1.00 66.94 116 PRO A C 1
ATOM 920 O O . PRO A 1 116 ? -2.026 1.965 28.046 1.00 66.94 116 PRO A O 1
ATOM 923 N N . VAL A 1 117 ? -2.489 -0.213 28.330 1.00 64.00 117 VAL A N 1
ATOM 924 C CA . VAL A 1 117 ? -1.970 -0.657 27.019 1.00 64.00 117 VAL A CA 1
ATOM 925 C C . VAL A 1 117 ? -2.686 0.045 25.864 1.00 64.00 117 VAL A C 1
ATOM 927 O O . VAL A 1 117 ? -2.061 0.435 24.885 1.00 64.00 117 VAL A O 1
ATOM 930 N N . ILE A 1 118 ? -3.994 0.259 25.998 1.00 66.19 118 ILE A N 1
ATOM 931 C CA . ILE A 1 118 ? -4.813 0.908 24.973 1.00 66.19 118 ILE A CA 1
ATOM 932 C C . ILE A 1 118 ? -4.560 2.410 24.948 1.00 66.19 118 ILE A C 1
ATOM 934 O O . ILE A 1 118 ? -4.519 2.996 23.873 1.00 66.19 118 ILE A O 1
ATOM 938 N N . ARG A 1 119 ? -4.330 3.036 26.105 1.00 67.44 119 ARG A N 1
ATOM 939 C CA . ARG A 1 119 ? -3.912 4.439 26.172 1.00 67.44 119 ARG A CA 1
ATOM 940 C C . ARG A 1 119 ? -2.562 4.645 25.483 1.00 67.44 119 ARG A C 1
ATOM 942 O O . ARG A 1 119 ? -2.432 5.585 24.709 1.00 67.44 119 ARG A O 1
ATOM 949 N N . ASP A 1 120 ? -1.591 3.771 25.728 1.00 71.56 120 ASP A N 1
ATOM 950 C CA . ASP A 1 120 ? -0.250 3.894 25.150 1.00 71.56 120 ASP A CA 1
ATOM 951 C C . ASP A 1 120 ? -0.257 3.583 23.637 1.00 71.56 120 ASP A C 1
ATOM 953 O O . ASP A 1 120 ? 0.384 4.287 22.858 1.00 71.56 120 ASP A O 1
ATOM 957 N N . ALA A 1 121 ? -1.040 2.591 23.192 1.00 66.25 121 ALA A N 1
ATOM 958 C CA . ALA A 1 121 ? -1.276 2.328 21.770 1.00 66.25 121 ALA A CA 1
ATOM 959 C C . ALA A 1 121 ? -2.016 3.486 21.086 1.00 66.25 121 ALA A C 1
ATOM 961 O O . ALA A 1 121 ? -1.665 3.873 19.977 1.00 66.25 121 ALA A O 1
ATOM 962 N N . PHE A 1 122 ? -3.000 4.088 21.758 1.00 68.38 122 PHE A N 1
ATOM 963 C CA . PHE A 1 122 ? -3.718 5.247 21.239 1.00 68.38 122 PHE A CA 1
ATOM 964 C C . PHE A 1 122 ? -2.824 6.486 21.156 1.00 68.38 122 PHE A C 1
ATOM 966 O O . PHE A 1 122 ? -2.875 7.206 20.167 1.00 68.38 122 PHE A O 1
ATOM 973 N N . GLN A 1 123 ? -1.966 6.709 22.151 1.00 71.88 123 GLN A N 1
ATOM 974 C CA . GLN A 1 123 ? -0.981 7.787 22.141 1.00 71.88 123 GLN A CA 1
ATOM 975 C C . GLN A 1 123 ? 0.042 7.594 21.015 1.00 71.88 123 GLN A C 1
ATOM 977 O O . GLN A 1 123 ? 0.310 8.535 20.276 1.00 71.88 123 GLN A O 1
ATOM 982 N N . ARG A 1 124 ? 0.534 6.367 20.803 1.00 69.19 124 ARG A N 1
ATOM 983 C CA . ARG A 1 124 ? 1.390 6.050 19.649 1.00 69.19 124 ARG A CA 1
ATOM 984 C C . ARG A 1 124 ? 0.655 6.185 18.323 1.00 69.19 124 ARG A C 1
ATOM 986 O O . ARG A 1 124 ? 1.272 6.596 17.349 1.00 69.19 124 ARG A O 1
ATOM 993 N N . LEU A 1 125 ? -0.645 5.894 18.273 1.00 66.81 125 LEU A N 1
ATOM 994 C CA . LEU A 1 125 ? -1.452 6.156 17.084 1.00 66.81 125 LEU A CA 1
ATOM 995 C C . LEU A 1 125 ? -1.638 7.662 16.859 1.00 66.81 125 LEU A C 1
ATOM 997 O O . LEU A 1 125 ? -1.580 8.080 15.716 1.00 66.81 125 LEU A O 1
ATOM 1001 N N . ILE A 1 126 ? -1.760 8.485 17.908 1.00 67.44 126 ILE A N 1
ATOM 1002 C CA . ILE A 1 126 ? -1.743 9.956 17.795 1.00 67.44 126 ILE A CA 1
ATOM 1003 C C . ILE A 1 126 ? -0.378 10.459 17.328 1.00 67.44 126 ILE A C 1
ATOM 1005 O O . ILE A 1 126 ? -0.322 11.382 16.536 1.00 67.44 126 ILE A O 1
ATOM 1009 N N . GLU A 1 127 ? 0.728 9.889 17.797 1.00 68.50 127 GLU A N 1
ATOM 1010 C CA . GLU A 1 127 ? 2.074 10.283 17.359 1.00 68.50 127 GLU A CA 1
ATOM 1011 C C . GLU A 1 127 ? 2.346 9.851 15.915 1.00 68.50 127 GLU A C 1
ATOM 1013 O O . GLU A 1 127 ? 2.903 10.615 15.127 1.00 68.50 127 GLU A O 1
ATOM 1018 N N . THR A 1 128 ? 1.901 8.647 15.551 1.00 64.38 128 THR A N 1
ATOM 1019 C CA . THR A 1 128 ? 1.962 8.121 14.183 1.00 64.38 128 THR A CA 1
ATOM 1020 C C . THR A 1 128 ? 1.074 8.944 13.272 1.00 64.38 128 THR A C 1
ATOM 1022 O O . THR A 1 128 ? 1.524 9.337 12.209 1.00 64.38 128 THR A O 1
ATOM 1025 N N . GLU A 1 129 ? -0.137 9.294 13.708 1.00 62.16 129 GLU A N 1
ATOM 1026 C CA . GLU A 1 129 ? -1.007 10.184 12.959 1.00 62.16 129 GLU A CA 1
ATOM 1027 C C . GLU A 1 129 ? -0.468 11.603 12.909 1.00 62.16 129 GLU A C 1
ATOM 1029 O O . GLU A 1 129 ? -0.439 12.160 11.838 1.00 62.16 129 GLU A O 1
ATOM 1034 N N . ALA A 1 130 ? 0.086 12.186 13.964 1.00 57.22 130 ALA A N 1
ATOM 1035 C CA . ALA A 1 130 ? 0.754 13.479 13.856 1.00 57.22 130 ALA A CA 1
ATOM 1036 C C . ALA A 1 130 ? 1.902 13.414 12.832 1.00 57.22 130 ALA A C 1
ATOM 1038 O O . ALA A 1 130 ? 2.119 14.377 12.100 1.00 57.22 130 ALA A O 1
ATOM 1039 N N . THR A 1 131 ? 2.568 12.259 12.712 1.00 58.06 131 THR A N 1
ATOM 1040 C CA . THR A 1 131 ? 3.580 11.940 11.687 1.00 58.06 131 THR A CA 1
ATOM 1041 C C . THR A 1 131 ? 2.984 11.533 10.333 1.00 58.06 131 THR A C 1
ATOM 1043 O O . THR A 1 131 ? 3.736 11.489 9.367 1.00 58.06 131 THR A O 1
ATOM 1046 N N . TRP A 1 132 ? 1.678 11.240 10.238 1.00 50.34 132 TRP A N 1
ATOM 1047 C CA . TRP A 1 132 ? 0.912 10.883 9.027 1.00 50.34 132 TRP A CA 1
ATOM 1048 C C . TRP A 1 132 ? -0.081 11.976 8.577 1.00 50.34 132 TRP A C 1
ATOM 1050 O O . TRP A 1 132 ? -0.513 11.927 7.444 1.00 50.34 132 TRP A O 1
ATOM 1060 N N . ALA A 1 133 ? -0.392 12.987 9.392 1.00 37.59 133 ALA A N 1
ATOM 1061 C CA . ALA A 1 133 ? -1.378 14.059 9.191 1.00 37.59 133 ALA A CA 1
ATOM 1062 C C . ALA A 1 133 ? -0.705 15.431 9.061 1.00 37.59 133 ALA A C 1
ATOM 1064 O O . ALA A 1 133 ? -1.115 16.236 8.230 1.00 37.59 133 ALA A O 1
ATOM 1065 N N . SER A 1 134 ? 0.473 15.631 9.680 1.00 40.53 134 SER A N 1
ATOM 1066 C CA . SER A 1 134 ? 1.499 16.494 9.051 1.00 40.53 134 SER A CA 1
ATOM 1067 C C . SER A 1 134 ? 1.964 15.935 7.689 1.00 40.53 134 SER A C 1
ATOM 1069 O O . SER A 1 134 ? 2.713 16.574 6.953 1.00 40.53 134 SER A O 1
ATOM 1071 N N . ALA A 1 135 ? 1.468 14.743 7.347 1.00 39.66 135 ALA A N 1
ATOM 1072 C CA . ALA A 1 135 ? 1.938 13.835 6.330 1.00 39.66 135 ALA A CA 1
ATOM 1073 C C . ALA A 1 135 ? 0.828 13.224 5.450 1.00 39.66 135 ALA A C 1
ATOM 1075 O O . ALA A 1 135 ? 1.102 12.279 4.702 1.00 39.66 135 ALA A O 1
ATOM 1076 N N . ASP A 1 136 ? -0.356 13.854 5.403 1.00 40.16 136 ASP A N 1
ATOM 1077 C CA . ASP A 1 136 ? -1.195 13.803 4.195 1.00 40.16 136 ASP A CA 1
ATOM 1078 C C . ASP A 1 136 ? -0.311 14.149 2.979 1.00 40.16 136 ASP A C 1
ATOM 1080 O O . ASP A 1 136 ? -0.471 13.613 1.887 1.00 40.16 136 ASP A O 1
ATOM 1084 N N . TYR A 1 137 ? 0.725 14.964 3.222 1.00 45.28 137 TYR A N 1
ATOM 1085 C CA . TYR A 1 137 ? 1.899 15.117 2.382 1.00 45.28 137 TYR A CA 1
ATOM 1086 C C . TYR A 1 137 ? 2.859 13.915 2.399 1.00 45.28 137 TYR A C 1
ATOM 1088 O O . TYR A 1 137 ? 3.140 13.403 1.338 1.00 45.28 137 TYR A O 1
ATOM 1096 N N . THR A 1 138 ? 3.404 13.409 3.507 1.00 57.97 138 THR A N 1
ATOM 1097 C CA . THR A 1 138 ? 4.469 12.385 3.472 1.00 57.97 138 THR A CA 1
ATOM 1098 C C . THR A 1 138 ? 4.046 11.011 2.952 1.00 57.97 138 THR A C 1
ATOM 1100 O O . THR A 1 138 ? 4.814 10.466 2.169 1.00 57.97 138 THR A O 1
ATOM 1103 N N . LEU A 1 139 ? 2.895 10.422 3.311 1.00 62.84 139 LEU A N 1
ATOM 1104 C CA . LEU A 1 139 ? 2.520 9.104 2.756 1.00 62.84 139 LEU A CA 1
ATOM 1105 C C . LEU A 1 139 ? 2.112 9.230 1.286 1.00 62.84 139 LEU A C 1
ATOM 1107 O O . LEU A 1 139 ? 2.611 8.486 0.444 1.00 62.84 139 LEU A O 1
ATOM 1111 N N . ALA A 1 140 ? 1.270 10.214 0.960 1.00 67.81 140 ALA A N 1
ATOM 1112 C CA . ALA A 1 140 ? 0.872 10.447 -0.422 1.00 67.81 140 ALA A CA 1
ATOM 1113 C C . ALA A 1 140 ? 2.046 10.920 -1.297 1.00 67.81 140 ALA A C 1
ATOM 1115 O O . ALA A 1 140 ? 2.139 10.495 -2.443 1.00 67.81 140 ALA A O 1
ATOM 1116 N N . ASN A 1 141 ? 2.978 11.732 -0.779 1.00 70.19 141 ASN A N 1
ATOM 1117 C CA . ASN A 1 141 ? 4.207 12.107 -1.490 1.00 70.19 141 ASN A CA 1
ATOM 1118 C C . ASN A 1 141 ? 5.155 10.922 -1.601 1.00 70.19 141 ASN A C 1
ATOM 1120 O O . ASN A 1 141 ? 5.648 10.699 -2.689 1.00 70.19 141 ASN A O 1
ATOM 1124 N N . LYS A 1 142 ? 5.363 10.111 -0.552 1.00 72.31 142 LYS A N 1
ATOM 1125 C CA . LYS A 1 142 ? 6.152 8.871 -0.659 1.00 72.31 142 LYS A CA 1
ATOM 1126 C C . LYS A 1 142 ? 5.583 7.973 -1.757 1.00 72.31 142 LYS A C 1
ATOM 1128 O O . LYS A 1 142 ? 6.341 7.472 -2.579 1.00 72.31 142 LYS A O 1
ATOM 1133 N N . MET A 1 143 ? 4.260 7.789 -1.799 1.00 75.25 143 MET A N 1
ATOM 1134 C CA . MET A 1 143 ? 3.592 7.013 -2.851 1.00 75.25 143 MET A CA 1
ATOM 1135 C C . MET A 1 143 ? 3.708 7.684 -4.226 1.00 75.25 143 MET A C 1
ATOM 1137 O O . MET A 1 143 ? 3.973 7.002 -5.210 1.00 75.25 143 MET A O 1
ATOM 1141 N N . SER A 1 144 ? 3.577 9.008 -4.310 1.00 75.56 144 SER A N 1
ATOM 1142 C CA . SER A 1 144 ? 3.762 9.767 -5.553 1.00 75.56 144 SER A CA 1
ATOM 1143 C C . SER A 1 144 ? 5.200 9.679 -6.073 1.00 75.56 144 SER A C 1
ATOM 1145 O O . SER A 1 144 ? 5.405 9.453 -7.261 1.00 75.56 144 SER A O 1
ATOM 1147 N N . ASP A 1 145 ? 6.190 9.817 -5.195 1.00 77.75 145 ASP A N 1
ATOM 1148 C CA . ASP A 1 145 ? 7.618 9.705 -5.487 1.00 77.75 145 ASP A CA 1
ATOM 1149 C C . ASP A 1 145 ? 7.956 8.281 -5.916 1.00 77.75 145 ASP A C 1
ATOM 1151 O O . ASP A 1 145 ? 8.683 8.077 -6.886 1.00 77.75 145 ASP A O 1
ATOM 1155 N N . PHE A 1 146 ? 7.382 7.282 -5.241 1.00 79.31 146 PHE A N 1
ATOM 1156 C CA . PHE A 1 146 ? 7.511 5.886 -5.630 1.00 79.31 146 PHE A CA 1
ATOM 1157 C C . PHE A 1 146 ? 6.986 5.651 -7.045 1.00 79.31 146 PHE A C 1
ATOM 1159 O O . PHE A 1 146 ? 7.707 5.115 -7.881 1.00 79.31 146 PHE A O 1
ATOM 116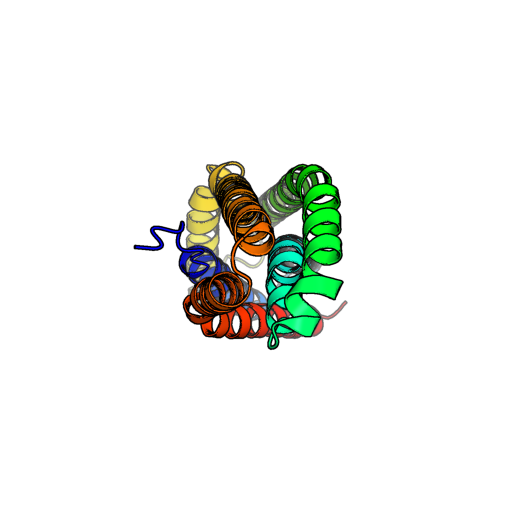6 N N . LEU A 1 147 ? 5.762 6.090 -7.338 1.00 78.62 147 LEU A N 1
ATOM 1167 C CA . LEU A 1 147 ? 5.179 5.930 -8.665 1.00 78.62 147 LEU A CA 1
ATOM 1168 C C . LEU A 1 147 ? 5.970 6.710 -9.732 1.00 78.62 147 LEU A C 1
ATOM 1170 O O . LEU A 1 147 ? 6.197 6.191 -10.819 1.00 78.62 147 LEU A O 1
ATOM 1174 N N . SER A 1 148 ? 6.465 7.907 -9.415 1.00 81.69 148 SER A N 1
ATOM 1175 C CA . SER A 1 148 ? 7.357 8.672 -10.296 1.00 81.69 148 SER A CA 1
ATOM 1176 C C . SER A 1 148 ? 8.658 7.912 -10.594 1.00 81.69 148 SER A C 1
ATOM 1178 O O . SER A 1 148 ? 9.067 7.792 -11.748 1.00 81.69 148 SER A O 1
ATOM 1180 N N . ASN A 1 149 ? 9.281 7.314 -9.575 1.00 81.62 149 ASN A N 1
ATOM 1181 C CA . ASN A 1 149 ? 10.480 6.492 -9.742 1.00 81.62 149 ASN A CA 1
ATOM 1182 C C . ASN A 1 149 ? 10.205 5.234 -10.578 1.00 81.62 149 ASN A C 1
ATOM 1184 O O . ASN A 1 149 ? 11.041 4.857 -11.399 1.00 81.62 149 ASN A O 1
ATOM 1188 N N . VAL A 1 150 ? 9.032 4.609 -10.413 1.00 79.94 150 VAL A N 1
ATOM 1189 C CA . VAL A 1 150 ? 8.593 3.503 -11.276 1.00 79.94 150 VAL A CA 1
ATOM 1190 C C . VAL A 1 150 ? 8.484 3.973 -12.726 1.00 79.94 150 VAL A C 1
ATOM 1192 O O . VAL A 1 150 ? 9.000 3.293 -13.608 1.00 79.94 150 VAL A O 1
ATOM 1195 N N . ASP A 1 151 ? 7.880 5.136 -12.994 1.00 83.25 151 ASP A N 1
ATOM 1196 C CA . ASP A 1 151 ? 7.781 5.670 -14.360 1.00 83.25 151 ASP A CA 1
ATOM 1197 C C . ASP A 1 151 ? 9.159 5.895 -14.985 1.00 83.25 151 ASP A C 1
ATOM 1199 O O . ASP A 1 151 ? 9.391 5.497 -16.128 1.00 83.25 151 ASP A O 1
ATOM 1203 N N . ILE A 1 152 ? 10.098 6.475 -14.233 1.00 83.81 152 ILE A N 1
ATOM 1204 C CA . ILE A 1 152 ? 11.472 6.709 -14.697 1.00 83.81 152 ILE A CA 1
ATOM 1205 C C . ILE A 1 152 ? 12.155 5.385 -15.063 1.00 83.81 152 ILE A C 1
ATOM 1207 O O . ILE A 1 152 ? 12.722 5.267 -16.153 1.00 83.81 152 ILE A O 1
ATOM 1211 N N . GLU A 1 153 ? 12.073 4.371 -14.199 1.00 82.81 153 GLU A N 1
ATOM 1212 C CA . GLU A 1 153 ? 12.711 3.076 -14.457 1.00 82.81 153 GLU A CA 1
ATOM 1213 C C . GLU A 1 153 ? 12.051 2.311 -15.604 1.00 82.81 153 GLU A C 1
ATOM 1215 O O . GLU A 1 153 ? 12.753 1.770 -16.461 1.00 82.81 153 GLU A O 1
ATOM 1220 N N . LEU A 1 154 ? 10.719 2.309 -15.688 1.00 83.44 154 LEU A N 1
ATOM 1221 C CA . LEU A 1 154 ? 10.020 1.677 -16.806 1.00 83.44 154 LEU A CA 1
ATOM 1222 C C . LEU A 1 154 ? 10.315 2.396 -18.131 1.00 83.44 154 LEU A C 1
ATOM 1224 O O . LEU A 1 154 ? 10.537 1.731 -19.139 1.00 83.44 154 LEU A O 1
ATOM 1228 N N . SER A 1 155 ? 10.424 3.729 -18.127 1.00 85.38 155 SER A N 1
ATOM 1229 C CA . SER A 1 155 ? 10.863 4.507 -19.298 1.00 85.38 155 SER A CA 1
ATOM 1230 C C . SER A 1 155 ? 12.272 4.109 -19.748 1.00 85.38 155 SER A C 1
ATOM 1232 O O . SER A 1 155 ? 12.539 3.964 -20.942 1.00 85.38 155 SER A O 1
ATOM 1234 N N . ARG A 1 156 ? 13.191 3.922 -18.791 1.00 84.94 156 ARG A N 1
ATOM 1235 C CA . ARG A 1 156 ? 14.571 3.500 -19.063 1.00 84.94 156 ARG A CA 1
ATOM 1236 C C . ARG A 1 156 ? 14.614 2.095 -19.664 1.00 84.94 156 ARG A C 1
ATOM 1238 O O . ARG A 1 156 ? 15.324 1.883 -20.645 1.00 84.94 156 ARG A O 1
ATOM 1245 N N . ILE A 1 157 ? 13.858 1.155 -19.095 1.00 83.62 157 ILE A N 1
ATOM 1246 C CA . ILE A 1 157 ? 13.767 -0.227 -19.588 1.00 83.62 157 ILE A CA 1
ATOM 1247 C C . I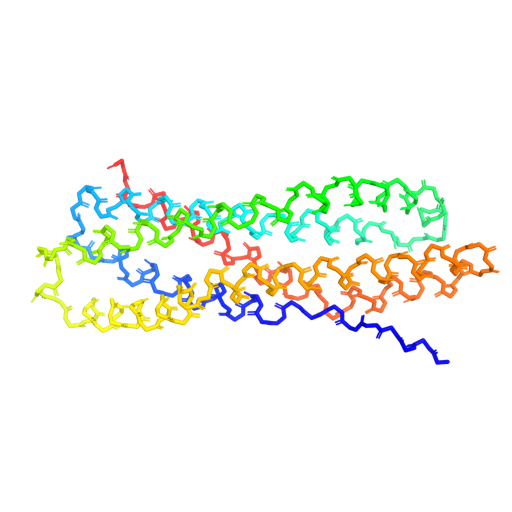LE A 1 157 ? 13.145 -0.261 -20.990 1.00 83.62 157 ILE A C 1
ATOM 1249 O O . ILE A 1 157 ? 13.653 -0.979 -21.846 1.00 83.62 157 ILE A O 1
ATOM 1253 N N . ASP A 1 158 ? 12.120 0.554 -21.263 1.00 84.56 158 ASP A N 1
ATOM 1254 C CA . ASP A 1 158 ? 11.519 0.668 -22.599 1.00 84.56 158 ASP A CA 1
ATOM 1255 C C . ASP A 1 158 ? 12.548 1.112 -23.649 1.00 84.56 158 ASP A C 1
ATOM 1257 O O . ASP A 1 158 ? 12.684 0.487 -24.701 1.00 84.56 158 ASP A O 1
ATOM 1261 N N . ALA A 1 159 ? 13.338 2.145 -23.337 1.00 84.12 159 ALA A N 1
ATOM 1262 C CA . ALA A 1 159 ? 14.396 2.633 -24.219 1.00 84.12 159 ALA A CA 1
ATOM 1263 C C . ALA A 1 159 ? 15.494 1.580 -24.455 1.00 84.12 159 ALA A C 1
ATOM 1265 O O . ALA A 1 159 ? 15.983 1.425 -25.577 1.00 84.12 159 ALA A O 1
ATOM 1266 N N . MET A 1 160 ? 15.864 0.825 -2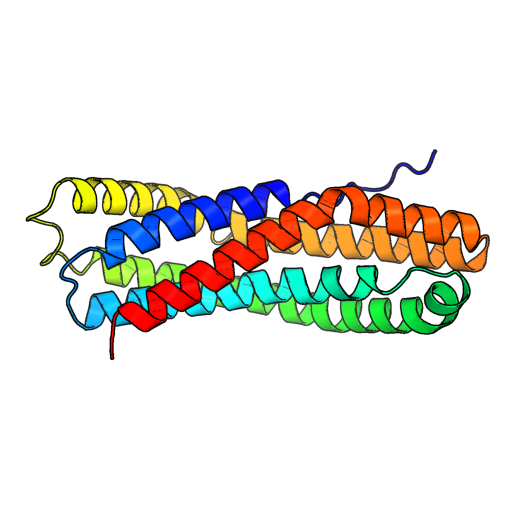3.416 1.00 83.38 160 MET A N 1
ATOM 1267 C CA . MET A 1 16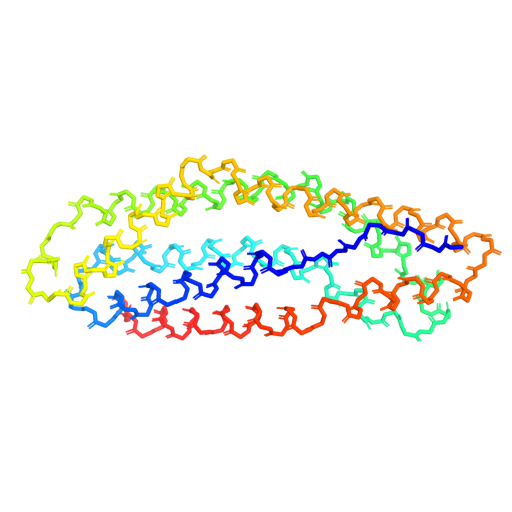0 ? 16.830 -0.271 -23.532 1.00 83.38 160 MET A CA 1
ATOM 1268 C C . MET A 1 160 ? 16.287 -1.420 -24.383 1.00 83.38 160 MET A C 1
ATOM 1270 O O . MET A 1 160 ? 17.021 -1.946 -25.217 1.00 83.38 160 MET A O 1
ATOM 1274 N N . LEU A 1 161 ? 15.002 -1.759 -24.260 1.00 81.75 161 LEU A N 1
ATOM 1275 C CA . LEU A 1 161 ? 14.371 -2.858 -24.996 1.00 81.75 161 LEU A CA 1
ATOM 1276 C C . LEU A 1 161 ? 14.441 -2.669 -26.520 1.00 81.75 161 LEU A C 1
ATOM 1278 O O . LEU A 1 161 ? 14.496 -3.654 -27.265 1.00 81.75 161 LEU A O 1
ATOM 1282 N N . GLN A 1 162 ? 14.500 -1.415 -26.983 1.00 79.56 162 GLN A N 1
ATOM 1283 C CA . GLN A 1 162 ? 14.680 -1.069 -28.398 1.00 79.56 162 GLN A CA 1
ATOM 1284 C C . GLN A 1 162 ? 16.080 -1.405 -28.939 1.00 79.56 162 GLN A C 1
ATOM 1286 O O . GLN A 1 162 ? 16.264 -1.466 -30.153 1.00 79.56 162 GLN A O 1
ATOM 1291 N N . THR A 1 163 ? 17.071 -1.609 -28.066 1.00 79.81 163 THR A N 1
ATOM 1292 C CA . THR A 1 163 ? 18.490 -1.749 -28.441 1.00 79.81 163 THR A CA 1
ATOM 1293 C C . THR A 1 163 ? 19.124 -3.055 -27.962 1.00 79.81 163 THR A C 1
ATOM 1295 O O . THR A 1 163 ? 19.901 -3.649 -28.705 1.00 79.81 163 THR A O 1
ATOM 1298 N N . ASP A 1 164 ? 18.768 -3.541 -26.770 1.00 77.38 164 ASP A N 1
ATOM 1299 C CA . ASP A 1 164 ? 19.280 -4.779 -26.177 1.00 77.38 164 ASP A CA 1
ATOM 1300 C C . ASP A 1 164 ? 18.274 -5.365 -25.170 1.00 77.38 164 ASP A C 1
ATOM 1302 O O . ASP A 1 164 ? 18.075 -4.856 -24.063 1.00 77.38 164 ASP A O 1
ATOM 1306 N N . ALA A 1 165 ? 17.637 -6.475 -25.540 1.00 71.38 165 ALA A N 1
ATOM 1307 C CA . ALA A 1 165 ? 16.606 -7.089 -24.710 1.00 71.38 165 ALA A CA 1
ATOM 1308 C C . ALA A 1 165 ? 17.145 -7.996 -23.595 1.00 71.38 165 ALA A C 1
ATOM 1310 O O . ALA A 1 165 ? 16.443 -8.182 -22.601 1.00 71.38 165 ALA A O 1
ATOM 1311 N N . ILE A 1 166 ? 18.371 -8.519 -23.709 1.00 72.31 166 ILE A N 1
ATOM 1312 C CA . ILE A 1 166 ? 18.977 -9.332 -22.643 1.00 72.31 166 ILE A CA 1
ATOM 1313 C C . ILE A 1 166 ? 19.318 -8.420 -21.466 1.00 72.31 166 ILE A C 1
ATOM 1315 O O . ILE A 1 166 ? 18.867 -8.658 -20.346 1.00 72.31 166 ILE A O 1
ATOM 1319 N N . THR A 1 167 ? 19.999 -7.306 -21.741 1.00 76.25 167 THR A N 1
ATOM 1320 C CA . THR A 1 167 ? 20.332 -6.305 -20.716 1.00 76.25 167 THR A CA 1
ATOM 1321 C C . THR A 1 167 ? 19.068 -5.672 -20.105 1.00 76.25 167 THR A C 1
ATOM 1323 O O . THR A 1 167 ? 19.053 -5.308 -18.930 1.00 76.25 167 THR A O 1
ATOM 1326 N N . SER A 1 168 ? 17.972 -5.585 -20.866 1.00 76.06 168 SER A N 1
ATOM 1327 C CA . SER A 1 168 ? 16.673 -5.112 -20.361 1.00 76.06 168 SER A CA 1
ATOM 1328 C C . SER A 1 168 ? 16.005 -6.103 -19.399 1.00 76.06 168 SER A C 1
ATOM 1330 O O . SER A 1 168 ? 15.416 -5.686 -18.403 1.00 76.06 168 SER A O 1
ATOM 1332 N N . LEU A 1 169 ? 16.113 -7.411 -19.658 1.00 77.56 169 LEU A N 1
ATOM 1333 C CA . LEU A 1 169 ? 15.580 -8.445 -18.767 1.00 77.56 169 LEU A CA 1
ATOM 1334 C C . LEU A 1 169 ? 16.330 -8.477 -17.430 1.00 77.56 169 LEU A C 1
ATOM 1336 O O . LEU A 1 169 ? 15.704 -8.599 -16.378 1.00 77.56 169 LEU A O 1
ATOM 1340 N N . ASP A 1 170 ? 17.654 -8.328 -17.463 1.00 80.94 170 ASP A N 1
ATOM 1341 C CA . ASP A 1 170 ? 18.463 -8.248 -16.245 1.00 80.94 170 ASP A CA 1
ATOM 1342 C C . ASP A 1 170 ? 18.139 -6.984 -15.436 1.00 80.94 170 ASP A C 1
ATOM 1344 O O . ASP A 1 170 ? 18.015 -7.066 -14.216 1.00 80.94 170 ASP A O 1
ATOM 1348 N N . ALA A 1 171 ? 17.877 -5.850 -16.097 1.00 78.75 171 ALA A N 1
ATOM 1349 C CA . ALA A 1 171 ? 17.429 -4.626 -15.429 1.00 78.75 171 ALA A CA 1
ATOM 1350 C C . ALA A 1 171 ? 16.056 -4.783 -14.746 1.00 78.75 171 ALA A C 1
ATOM 1352 O O . ALA A 1 171 ? 15.876 -4.297 -13.631 1.00 78.75 171 ALA A O 1
ATOM 1353 N N . VAL A 1 172 ? 15.099 -5.487 -15.368 1.00 79.75 172 VAL A N 1
ATOM 1354 C CA . VAL A 1 172 ? 13.809 -5.819 -14.728 1.00 79.75 172 VAL A CA 1
ATOM 1355 C C . VAL A 1 172 ? 14.023 -6.724 -13.515 1.00 79.75 172 VAL A C 1
ATOM 1357 O O . VAL A 1 172 ? 13.427 -6.504 -12.466 1.00 79.75 172 VAL A O 1
ATOM 1360 N N . ARG A 1 173 ? 14.887 -7.737 -13.621 1.00 80.12 173 ARG A N 1
ATOM 1361 C CA . ARG A 1 173 ? 15.178 -8.639 -12.496 1.00 80.12 173 ARG A CA 1
ATOM 1362 C C . ARG A 1 173 ? 15.858 -7.913 -11.340 1.00 80.12 173 ARG A C 1
ATOM 1364 O O . ARG A 1 173 ? 15.483 -8.139 -10.196 1.00 80.12 173 ARG A O 1
ATOM 1371 N N . GLU A 1 174 ? 16.808 -7.029 -11.629 1.00 79.00 174 GLU A N 1
ATOM 1372 C CA . GLU A 1 174 ? 17.485 -6.198 -10.628 1.00 79.00 174 GLU A CA 1
ATOM 1373 C C . GLU A 1 174 ? 16.502 -5.255 -9.919 1.00 79.00 174 GLU A C 1
ATOM 1375 O O . GLU A 1 174 ? 16.515 -5.165 -8.693 1.00 79.00 174 GLU A O 1
ATOM 1380 N N . LEU A 1 175 ? 15.588 -4.631 -10.672 1.00 76.50 175 LEU A N 1
ATOM 1381 C CA . LEU A 1 175 ? 14.509 -3.794 -10.136 1.00 76.50 175 LEU A CA 1
ATOM 1382 C C . LEU A 1 175 ? 13.627 -4.550 -9.125 1.00 76.50 175 LEU A C 1
ATOM 1384 O O . LEU A 1 175 ? 13.178 -3.985 -8.127 1.00 76.50 175 LEU A O 1
ATOM 1388 N N . LEU A 1 176 ? 13.360 -5.831 -9.393 1.00 78.31 176 LEU A N 1
ATOM 1389 C CA . LEU A 1 176 ? 12.443 -6.658 -8.608 1.00 78.31 176 LEU A CA 1
ATOM 1390 C C . LEU A 1 176 ? 13.122 -7.409 -7.456 1.00 78.31 176 LEU A C 1
ATOM 1392 O O . LEU A 1 176 ? 12.472 -7.678 -6.445 1.00 78.31 176 LEU A O 1
ATOM 1396 N N . ALA A 1 177 ? 14.418 -7.708 -7.565 1.00 75.94 177 ALA A N 1
ATOM 1397 C CA . ALA A 1 177 ? 15.165 -8.474 -6.566 1.00 75.94 177 ALA A CA 1
ATOM 1398 C C . ALA A 1 177 ? 15.107 -7.844 -5.162 1.00 75.94 177 ALA A C 1
ATOM 1400 O O . ALA A 1 177 ? 14.967 -8.559 -4.170 1.00 75.94 177 ALA A O 1
ATOM 1401 N N . ASP A 1 178 ? 15.138 -6.511 -5.082 1.00 69.06 178 ASP A N 1
ATOM 1402 C CA . ASP A 1 178 ? 15.098 -5.771 -3.814 1.00 69.06 178 ASP A CA 1
ATOM 1403 C C . ASP A 1 178 ? 13.660 -5.577 -3.271 1.00 69.06 178 ASP A C 1
ATOM 1405 O O . ASP A 1 178 ? 13.487 -5.210 -2.107 1.00 69.06 178 ASP A O 1
ATOM 1409 N N . THR A 1 179 ? 12.616 -5.848 -4.072 1.00 75.25 179 THR A N 1
ATOM 1410 C CA . THR A 1 179 ? 11.209 -5.565 -3.713 1.00 75.25 179 THR A CA 1
ATOM 1411 C C . THR A 1 179 ? 10.384 -6.805 -3.368 1.00 75.25 179 THR A C 1
ATOM 1413 O O . THR A 1 179 ? 9.339 -6.676 -2.728 1.00 75.25 179 THR A O 1
ATOM 1416 N N . GLU A 1 180 ? 10.840 -8.013 -3.715 1.00 81.62 180 GLU A N 1
ATOM 1417 C CA . GLU A 1 180 ? 10.030 -9.233 -3.575 1.00 81.62 180 GLU A CA 1
ATOM 1418 C C . GLU A 1 180 ? 9.676 -9.536 -2.116 1.00 81.62 180 GLU A C 1
ATOM 1420 O O . GLU A 1 180 ? 8.517 -9.803 -1.780 1.00 81.62 180 GLU A O 1
ATOM 1425 N N . GLN A 1 181 ? 10.670 -9.462 -1.229 1.00 82.00 181 GLN A N 1
ATOM 1426 C CA . GLN A 1 181 ? 10.465 -9.711 0.195 1.00 82.00 181 GLN A CA 1
ATOM 1427 C C . GLN A 1 181 ? 9.556 -8.647 0.826 1.00 82.00 181 GLN A C 1
ATOM 1429 O O . GLN A 1 181 ? 8.709 -8.978 1.654 1.00 82.00 181 GLN A O 1
ATOM 1434 N N . GLN A 1 182 ? 9.689 -7.392 0.395 1.00 81.94 182 GLN A N 1
ATOM 1435 C CA . GLN A 1 182 ? 8.874 -6.277 0.881 1.00 81.94 182 GLN A CA 1
ATOM 1436 C C . GLN A 1 182 ? 7.421 -6.414 0.412 1.00 81.94 182 GLN A C 1
ATOM 1438 O O . GLN A 1 182 ? 6.505 -6.232 1.203 1.00 81.94 182 GLN A O 1
ATOM 1443 N N . ILE A 1 183 ? 7.180 -6.833 -0.835 1.00 83.88 183 ILE A N 1
ATOM 1444 C CA . ILE A 1 183 ? 5.827 -7.110 -1.342 1.00 83.88 183 ILE A CA 1
ATOM 1445 C C . ILE A 1 183 ? 5.166 -8.252 -0.576 1.00 83.88 183 ILE A C 1
ATOM 1447 O O . ILE A 1 183 ? 3.986 -8.158 -0.237 1.00 83.88 183 ILE A O 1
ATOM 1451 N N . LYS A 1 184 ? 5.906 -9.331 -0.293 1.00 86.62 184 LYS A N 1
ATOM 1452 C CA . LYS A 1 184 ? 5.397 -10.433 0.539 1.00 86.62 184 LYS A CA 1
ATOM 1453 C C . LYS A 1 184 ? 5.027 -9.942 1.939 1.00 86.62 184 LYS A C 1
ATOM 1455 O O . LYS A 1 184 ? 3.963 -10.305 2.434 1.00 86.62 184 LYS A O 1
ATOM 1460 N N . SER A 1 185 ? 5.869 -9.099 2.536 1.00 87.44 185 SER A N 1
ATOM 1461 C CA . SER A 1 185 ? 5.633 -8.502 3.854 1.00 87.44 185 SER A CA 1
ATOM 1462 C C . SER A 1 185 ? 4.394 -7.598 3.866 1.00 87.44 185 SER A C 1
ATOM 1464 O O . SER A 1 185 ? 3.461 -7.840 4.629 1.00 87.44 185 SER A O 1
ATOM 1466 N N . ILE A 1 186 ? 4.299 -6.651 2.927 1.00 85.62 186 ILE A N 1
ATOM 1467 C CA . ILE A 1 186 ? 3.139 -5.763 2.755 1.00 85.62 186 ILE A CA 1
ATOM 1468 C C . ILE A 1 186 ? 1.846 -6.571 2.575 1.00 85.62 186 ILE A C 1
ATOM 1470 O O . ILE A 1 186 ? 0.844 -6.277 3.225 1.00 85.62 186 ILE A O 1
ATOM 1474 N N . LYS A 1 187 ? 1.852 -7.620 1.740 1.00 89.12 187 LYS A N 1
ATOM 1475 C CA . LYS A 1 187 ? 0.680 -8.497 1.556 1.00 89.12 187 LYS A CA 1
ATOM 1476 C C . LYS A 1 187 ? 0.269 -9.186 2.858 1.00 89.12 187 LYS A C 1
ATOM 1478 O O . LYS A 1 187 ? -0.917 -9.202 3.177 1.00 89.12 187 LYS A O 1
ATOM 1483 N N . ALA A 1 188 ? 1.228 -9.692 3.633 1.00 91.12 188 ALA A N 1
ATOM 1484 C CA . ALA A 1 188 ? 0.949 -10.301 4.933 1.00 91.12 188 ALA A CA 1
ATOM 1485 C C . ALA A 1 188 ? 0.355 -9.291 5.931 1.00 91.12 188 ALA A C 1
ATOM 1487 O O . ALA A 1 188 ? -0.597 -9.613 6.642 1.00 91.12 188 ALA A O 1
ATOM 1488 N N . HIS A 1 189 ? 0.867 -8.057 5.946 1.00 87.94 189 HIS A N 1
ATOM 1489 C CA . HIS A 1 189 ? 0.322 -6.965 6.748 1.00 87.94 189 HIS A CA 1
ATOM 1490 C C . HIS A 1 189 ? -1.121 -6.615 6.353 1.00 87.94 189 HIS A C 1
ATOM 1492 O O . HIS A 1 189 ? -1.985 -6.502 7.222 1.00 87.94 189 HIS A O 1
ATOM 1498 N N . LEU A 1 190 ? -1.417 -6.519 5.053 1.00 89.31 190 LEU A N 1
ATOM 1499 C CA . LEU A 1 190 ? -2.776 -6.285 4.553 1.00 89.31 190 LEU A CA 1
ATOM 1500 C C . LEU A 1 190 ? -3.743 -7.417 4.924 1.00 89.31 190 LEU A C 1
ATOM 1502 O O . LEU A 1 190 ? -4.867 -7.154 5.355 1.00 89.31 190 LEU A O 1
ATOM 1506 N N . ASP A 1 191 ? -3.314 -8.672 4.799 1.00 92.62 191 ASP A N 1
ATOM 1507 C CA . ASP A 1 191 ? -4.126 -9.827 5.190 1.00 92.62 191 ASP A CA 1
ATOM 1508 C C . ASP A 1 191 ? -4.417 -9.843 6.688 1.00 92.62 191 ASP A C 1
ATOM 1510 O O . ASP A 1 191 ? -5.537 -10.140 7.113 1.00 92.62 191 ASP A O 1
ATOM 1514 N N . GLU A 1 192 ? -3.448 -9.441 7.502 1.00 91.88 192 GLU A N 1
ATOM 1515 C CA . GLU A 1 192 ? -3.672 -9.279 8.925 1.00 91.88 192 GLU A CA 1
ATOM 1516 C C . GLU A 1 192 ? -4.706 -8.184 9.237 1.00 91.88 192 GLU A C 1
ATOM 1518 O O . GLU A 1 192 ? -5.617 -8.420 10.036 1.00 91.88 192 GLU A O 1
ATOM 1523 N N . LEU A 1 193 ? -4.630 -7.020 8.584 1.00 88.81 193 LEU A N 1
ATOM 1524 C CA . LEU A 1 193 ? -5.638 -5.967 8.755 1.00 88.81 193 LEU A CA 1
ATOM 1525 C C . LEU A 1 193 ? -7.041 -6.468 8.384 1.00 88.81 193 LEU A C 1
ATOM 1527 O O . LEU A 1 193 ? -8.004 -6.181 9.099 1.00 88.81 193 LEU A O 1
ATOM 1531 N N . ARG A 1 194 ? -7.167 -7.267 7.315 1.00 91.38 194 ARG A N 1
ATOM 1532 C CA . ARG A 1 194 ? -8.441 -7.895 6.916 1.00 91.38 194 ARG A CA 1
ATOM 1533 C C . ARG A 1 194 ? -8.971 -8.830 8.006 1.00 91.38 194 ARG A C 1
ATOM 1535 O O . ARG A 1 194 ? -10.156 -8.770 8.338 1.00 91.38 194 ARG A O 1
ATOM 1542 N N . ILE A 1 195 ? -8.103 -9.648 8.605 1.00 92.19 195 ILE A N 1
ATOM 1543 C CA . ILE A 1 195 ? -8.462 -10.535 9.724 1.00 92.19 195 ILE A CA 1
ATOM 1544 C C . ILE A 1 195 ? -8.919 -9.724 10.942 1.00 92.19 195 ILE A C 1
ATOM 1546 O O . ILE A 1 195 ? -9.924 -10.072 11.565 1.00 92.19 195 ILE A O 1
ATOM 1550 N N . ILE A 1 196 ? -8.207 -8.647 11.291 1.00 88.81 196 ILE A N 1
ATOM 1551 C CA . ILE A 1 196 ? -8.578 -7.772 12.409 1.00 88.81 196 ILE A CA 1
ATOM 1552 C C . ILE A 1 196 ? -9.944 -7.129 12.148 1.00 88.81 196 ILE A C 1
ATOM 1554 O O . ILE A 1 196 ? -10.828 -7.211 13.001 1.00 88.81 196 ILE A O 1
ATOM 1558 N N . SER A 1 197 ? -10.147 -6.566 10.955 1.00 89.56 197 SER A N 1
ATOM 1559 C CA . SER A 1 197 ? -11.406 -5.936 10.543 1.00 89.56 197 SER A CA 1
ATOM 1560 C C . SER A 1 197 ? -12.599 -6.891 10.669 1.00 89.56 197 SER A C 1
ATOM 1562 O O . SER A 1 197 ? -13.618 -6.542 11.267 1.00 89.56 197 SER A O 1
ATOM 1564 N N . ALA A 1 198 ? -12.445 -8.142 10.217 1.00 89.06 198 ALA A N 1
ATOM 1565 C CA . ALA A 1 198 ? -13.481 -9.169 10.336 1.00 89.06 198 ALA A CA 1
ATOM 1566 C C . ALA A 1 198 ? -13.831 -9.513 11.799 1.00 89.06 198 ALA A C 1
ATOM 1568 O O . ALA A 1 198 ? -14.983 -9.819 12.110 1.00 89.06 198 ALA A O 1
ATOM 1569 N N . ARG A 1 199 ? -12.857 -9.445 12.717 1.00 88.19 199 ARG A N 1
ATOM 1570 C CA . ARG A 1 199 ? -13.046 -9.746 14.148 1.00 88.19 199 ARG A CA 1
ATOM 1571 C C . ARG A 1 199 ? -13.732 -8.634 14.933 1.00 88.19 199 ARG A C 1
ATOM 1573 O O . ARG A 1 199 ? -14.269 -8.913 16.003 1.00 88.19 199 ARG A O 1
ATOM 1580 N N . LEU A 1 200 ? -13.753 -7.401 14.425 1.00 84.31 200 LEU A N 1
ATOM 1581 C CA . LEU A 1 200 ? -14.437 -6.288 15.094 1.00 84.31 200 LEU A CA 1
ATOM 1582 C C . LEU A 1 200 ? -15.968 -6.503 15.184 1.00 84.31 200 LEU A C 1
ATOM 1584 O O . LEU A 1 200 ? -16.619 -5.858 16.017 1.00 84.31 200 LEU A O 1
ATOM 1588 N N . GLY A 1 201 ? -16.514 -7.465 14.419 1.00 74.88 201 GLY A N 1
ATOM 1589 C CA . GLY A 1 201 ? -17.952 -7.757 14.314 1.00 74.88 201 GLY A CA 1
ATOM 1590 C C . GLY A 1 201 ? -18.678 -6.680 13.507 1.00 74.88 201 GLY A C 1
ATOM 1591 O O . GLY A 1 201 ? -18.013 -5.732 13.107 1.00 74.88 201 GLY A O 1
ATOM 1592 N N . PRO A 1 202 ? -19.986 -6.801 13.212 1.00 60.75 202 PRO A N 1
ATOM 1593 C CA . PRO A 1 202 ? -20.772 -5.706 12.637 1.00 60.75 202 PRO A CA 1
ATOM 1594 C C . PRO A 1 202 ? -20.672 -4.436 13.491 1.00 60.75 202 PRO A C 1
ATOM 1596 O O . PRO A 1 202 ? -20.779 -4.533 14.736 1.00 60.75 202 PRO A O 1
#